Protein AF-A0A8H3R5A9-F1 (afdb_monomer_lite)

Foldseek 3Di:
DDDCPDPVNVLVVVLVVLQVVLVVVLVVCCVVDPVSPPDPVSVCSNPPQSVCCVVVVHPCPPPCVVVVVCCCVQPVFQQLVDLPPPSVVSSVQQNVVFVLDDDWDQDDFKDFPWFDDWDDKDFLVCLVVVLVVLVPDPDRPDPLLSVLSVCVVVQVCSVCVVPDDDDDDWGKMKTWGQWTAIPVRDIAGQDDCDVNDTDWDWWFFHRDDPPPDDRTDTRGWTWTFSTWIWMDGHPPDGTQGKTKTWGWGFDPVDLDDPNDGDIDTDPDIHIDGPSRID

Sequence (278 aa):
MRSPNSPFAIFNYCKDAIIDWCADFKKIFSTLSVTECSFPKLHSWQYHAVTAIRKYEALNSLSTETYETLHKYHVKNPYRSSNRKEVMKQIVNAVKRKELTPSDRKLVYCKTTGFGKFLWELSLNAIDTKIKSLKKSNNPPHENIIEGLSQVILTLDTFLDTSSQESENDKFCIKVYESVHLENSQILRTSKEFQGKEWFSDVVVTPAEDQEQYSLAEGSWYRKVLLIFKFFRDSSKEPYELALVRWYDIFPEQPELYECSQLHYTKEYNAIPIGSIY

pLDDT: mean 71.52, std 15.29, range [33.28, 94.19]

Secondary structure (DSSP, 8-state):
---TT-HHHHHHHHHHHHHHHHHHHHHHHGGG-TTTT--HHHHHHHHHHHHHHHHHS-SGGG-SHHHHHHHIIIIIHHHHHS-SSSHHHHHHHHHHHHHT-----------EEEE--EEEEEEGGGHHHHHHHHHTSSSPPPHHHHHHHHHHHHHHHHHHHTTPPP-TT--EEEEEESEEEETTS-EEESS-EETTEE---EEEEPPPS--SS-------EEEEEEEEEEEEESTTSPPEEEEEEEEEEE-SS--EETTEE-EEEEEEEEEEEGGGB-

Organism: NCBI:txid94130

Radius of gyration: 28.86 Å; chains: 1; bounding box: 65×53×86 Å

Structure (mmCIF, N/CA/C/O backbone):
data_AF-A0A8H3R5A9-F1
#
_entry.id   AF-A0A8H3R5A9-F1
#
loop_
_atom_site.group_PDB
_atom_site.id
_atom_site.type_symbol
_atom_site.label_atom_id
_atom_site.label_alt_id
_atom_site.label_comp_id
_atom_site.label_asym_id
_atom_site.label_entity_id
_atom_site.label_seq_id
_atom_site.pdbx_PDB_ins_code
_atom_site.Cartn_x
_atom_site.Cartn_y
_atom_site.Cartn_z
_atom_site.occupancy
_atom_site.B_iso_or_equiv
_atom_site.auth_seq_id
_atom_site.auth_comp_id
_atom_site.auth_asym_id
_atom_site.auth_atom_id
_atom_site.pdbx_PDB_model_num
ATOM 1 N N . MET A 1 1 ? 39.409 -13.024 -52.625 1.00 36.78 1 MET A N 1
ATOM 2 C CA . MET A 1 1 ? 37.964 -12.733 -52.491 1.00 36.78 1 MET A CA 1
ATOM 3 C C . MET A 1 1 ? 37.566 -12.966 -51.040 1.00 36.78 1 MET A C 1
ATOM 5 O O . MET A 1 1 ? 37.651 -14.097 -50.585 1.00 36.78 1 MET A O 1
ATOM 9 N N . ARG A 1 2 ? 37.255 -11.910 -50.273 1.00 41.34 2 ARG A N 1
ATOM 10 C CA . ARG A 1 2 ? 36.748 -12.063 -48.896 1.00 41.34 2 ARG A CA 1
ATOM 11 C C . ARG A 1 2 ? 35.275 -12.462 -48.976 1.00 41.34 2 ARG A C 1
ATOM 13 O O . ARG A 1 2 ? 34.522 -11.821 -49.700 1.00 41.34 2 ARG A O 1
ATOM 20 N N . SER A 1 3 ? 34.904 -13.529 -48.272 1.00 37.44 3 SER A N 1
ATOM 21 C CA . SER A 1 3 ? 33.523 -14.009 -48.179 1.00 37.44 3 SER A CA 1
ATOM 22 C C . SER A 1 3 ? 32.581 -12.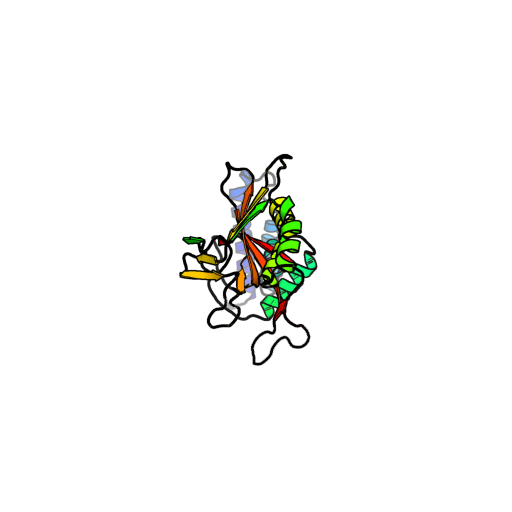876 -47.731 1.00 37.44 3 SER A C 1
ATOM 24 O O . SER A 1 3 ? 32.931 -12.159 -46.786 1.00 37.44 3 SER A O 1
ATOM 26 N N . PRO A 1 4 ? 31.399 -12.717 -48.357 1.00 51.06 4 PRO A N 1
ATOM 27 C CA . PRO A 1 4 ? 30.407 -11.701 -47.986 1.00 51.06 4 PRO A CA 1
ATOM 28 C C . PRO A 1 4 ? 29.845 -11.877 -46.563 1.00 51.06 4 PRO A C 1
ATOM 30 O O . PRO A 1 4 ? 29.215 -10.965 -46.043 1.00 51.06 4 PRO A O 1
ATOM 33 N N . ASN A 1 5 ? 30.148 -12.994 -45.891 1.00 52.28 5 ASN A N 1
ATOM 34 C CA . ASN A 1 5 ? 29.655 -13.326 -44.552 1.00 52.28 5 ASN A CA 1
ATOM 35 C C . ASN A 1 5 ? 30.713 -13.155 -43.445 1.00 52.28 5 ASN A C 1
ATOM 37 O O . ASN A 1 5 ? 30.680 -13.867 -42.443 1.00 52.28 5 ASN A O 1
ATOM 41 N N . SER A 1 6 ? 31.694 -12.257 -43.606 1.00 60.75 6 SER A N 1
ATOM 42 C CA . SER A 1 6 ? 32.621 -11.961 -42.501 1.00 60.75 6 SER A CA 1
ATOM 43 C C . SER A 1 6 ? 31.971 -10.990 -41.496 1.00 60.75 6 SER A C 1
ATOM 45 O O . SER A 1 6 ? 31.413 -9.979 -41.932 1.00 60.75 6 SER A O 1
ATOM 47 N N . PRO A 1 7 ? 32.091 -11.208 -40.170 1.00 61.62 7 PRO A N 1
ATOM 48 C CA . PRO A 1 7 ? 31.560 -10.294 -39.147 1.00 61.62 7 PRO A CA 1
ATOM 49 C C . PRO A 1 7 ? 32.006 -8.837 -39.350 1.00 61.62 7 PRO A C 1
ATOM 51 O O . PRO A 1 7 ? 31.255 -7.896 -39.109 1.00 61.62 7 PRO A O 1
ATOM 54 N N . PHE A 1 8 ? 33.214 -8.642 -39.884 1.00 62.12 8 PHE A N 1
ATOM 55 C CA . PHE A 1 8 ? 33.767 -7.331 -40.219 1.00 62.12 8 PHE A CA 1
ATOM 56 C C . PHE A 1 8 ? 32.982 -6.579 -41.306 1.00 62.12 8 PHE A C 1
ATOM 58 O O . PHE A 1 8 ? 32.895 -5.356 -41.238 1.00 62.12 8 PHE A O 1
ATOM 65 N N . ALA A 1 9 ? 32.402 -7.279 -42.285 1.00 69.12 9 ALA A N 1
ATOM 66 C CA . ALA A 1 9 ? 31.606 -6.654 -43.344 1.00 69.12 9 ALA A CA 1
ATOM 67 C C . ALA A 1 9 ? 30.267 -6.124 -42.803 1.00 69.12 9 ALA A C 1
ATOM 69 O O . ALA A 1 9 ? 29.861 -5.016 -43.143 1.00 69.12 9 ALA A O 1
ATOM 70 N N . ILE A 1 10 ? 29.641 -6.870 -41.889 1.00 76.12 10 ILE A N 1
ATOM 71 C CA . ILE A 1 10 ? 28.364 -6.509 -41.257 1.00 76.12 10 ILE A CA 1
ATOM 72 C C . ILE A 1 10 ? 28.520 -5.259 -40.381 1.00 76.12 10 ILE A C 1
ATOM 74 O O . ILE A 1 10 ? 27.697 -4.348 -40.443 1.00 76.12 10 ILE A O 1
ATOM 78 N N . PHE A 1 11 ? 29.600 -5.167 -39.597 1.00 79.31 11 PHE A N 1
ATOM 79 C CA . PHE A 1 11 ? 29.835 -3.996 -38.745 1.00 79.31 11 PHE A CA 1
ATOM 80 C C . PHE A 1 11 ? 30.149 -2.722 -39.531 1.00 79.31 11 PHE A C 1
ATOM 82 O O . PHE A 1 11 ? 29.754 -1.641 -39.098 1.00 79.31 11 PHE A O 1
ATOM 89 N N . ASN A 1 12 ? 30.846 -2.833 -40.664 1.00 80.44 12 ASN A N 1
ATOM 90 C CA . ASN A 1 12 ? 31.109 -1.679 -41.523 1.00 80.44 12 ASN A CA 1
ATOM 91 C C . ASN A 1 12 ? 29.819 -1.195 -42.193 1.00 80.44 12 ASN A C 1
ATOM 93 O O . ASN A 1 12 ? 29.507 -0.016 -42.098 1.00 80.44 12 ASN A O 1
ATOM 97 N N . TYR A 1 13 ? 29.015 -2.114 -42.733 1.00 87.62 13 TYR A N 1
ATOM 98 C CA . TYR A 1 13 ? 27.700 -1.783 -43.282 1.00 87.62 13 TYR A CA 1
ATOM 99 C C . TYR A 1 13 ? 26.784 -1.107 -42.248 1.00 87.62 13 TYR A C 1
ATOM 101 O O . TYR A 1 13 ? 26.160 -0.090 -42.530 1.00 87.62 13 TYR A O 1
ATOM 109 N N . CYS A 1 14 ? 26.741 -1.633 -41.019 1.00 85.25 14 CYS A N 1
ATOM 110 C CA . CYS A 1 14 ? 25.956 -1.050 -39.930 1.00 85.25 14 CYS A CA 1
ATOM 111 C C . CYS A 1 14 ? 26.427 0.371 -39.574 1.00 85.25 14 CYS A C 1
ATOM 113 O O . CYS A 1 14 ? 25.609 1.258 -39.342 1.00 85.25 14 CYS A O 1
ATOM 115 N N . LYS A 1 15 ? 27.744 0.608 -39.571 1.00 88.12 15 LYS A N 1
ATOM 116 C CA . LYS A 1 15 ? 28.313 1.937 -39.327 1.00 88.12 15 LYS A CA 1
ATOM 117 C C . LYS A 1 15 ? 27.890 2.936 -40.404 1.00 88.12 15 LYS A C 1
ATOM 119 O O . LYS A 1 15 ? 27.476 4.037 -40.055 1.00 88.12 15 LYS A O 1
ATOM 124 N N . ASP A 1 16 ? 27.975 2.544 -41.669 1.00 89.38 16 ASP A N 1
ATOM 125 C CA . ASP A 1 16 ? 27.619 3.411 -42.793 1.00 89.38 16 ASP A CA 1
ATOM 126 C C . ASP A 1 16 ? 26.114 3.727 -42.770 1.00 89.38 16 ASP A C 1
ATOM 128 O O . ASP A 1 16 ? 25.733 4.894 -42.799 1.00 89.38 16 ASP A O 1
ATOM 132 N N . ALA A 1 17 ? 25.263 2.725 -42.521 1.00 91.75 17 ALA A N 1
ATOM 133 C CA . ALA A 1 17 ? 23.820 2.917 -42.364 1.00 91.75 17 ALA A CA 1
ATOM 134 C C . ALA A 1 17 ? 23.449 3.855 -41.195 1.00 91.75 17 ALA A C 1
ATOM 136 O O . ALA A 1 17 ? 22.520 4.654 -41.310 1.00 91.75 17 ALA A O 1
ATOM 137 N N . ILE A 1 18 ? 24.169 3.790 -40.066 1.00 90.56 18 ILE A N 1
ATOM 138 C CA . ILE A 1 18 ? 23.967 4.709 -38.932 1.00 90.56 18 ILE A CA 1
ATOM 139 C C . ILE A 1 18 ? 24.374 6.139 -39.307 1.00 90.56 18 ILE A C 1
ATOM 141 O O . ILE A 1 18 ? 23.702 7.087 -38.897 1.00 90.56 18 ILE A O 1
ATOM 145 N N . ILE A 1 19 ? 25.463 6.310 -40.062 1.00 90.94 19 ILE A N 1
ATOM 146 C CA . ILE A 1 19 ? 25.933 7.626 -40.511 1.00 90.94 19 ILE A CA 1
ATOM 147 C C . ILE A 1 19 ? 24.923 8.244 -41.478 1.00 90.94 19 ILE A C 1
ATOM 149 O O . ILE A 1 19 ? 24.536 9.396 -41.268 1.00 90.94 19 ILE A O 1
ATOM 153 N N . ASP A 1 20 ? 24.455 7.474 -42.460 1.00 92.94 20 ASP A N 1
ATOM 154 C CA . ASP A 1 20 ? 23.453 7.912 -43.433 1.00 92.94 20 ASP A CA 1
ATOM 155 C C . ASP A 1 20 ? 22.144 8.292 -42.731 1.00 92.94 20 ASP A C 1
ATOM 157 O O . ASP A 1 20 ? 21.633 9.398 -42.910 1.00 92.94 20 ASP A O 1
ATOM 161 N N . TRP A 1 21 ? 21.667 7.446 -41.810 1.00 94.19 21 TRP A N 1
ATOM 162 C CA . TRP A 1 21 ? 20.485 7.750 -41.001 1.00 94.19 21 TRP A CA 1
ATOM 163 C C . TRP A 1 21 ? 20.657 9.027 -40.164 1.00 94.19 21 TRP A C 1
ATOM 165 O O . TRP A 1 21 ? 19.747 9.852 -40.094 1.00 94.19 21 TRP A O 1
ATOM 175 N N . CYS A 1 22 ? 21.824 9.232 -39.540 1.00 90.31 22 CYS A N 1
ATOM 176 C CA . CYS A 1 22 ? 22.103 10.453 -38.778 1.00 90.31 22 CYS A CA 1
ATOM 177 C C . CYS A 1 22 ? 22.115 11.701 -39.674 1.00 90.31 22 CYS A C 1
ATOM 179 O O . CYS A 1 22 ? 21.690 12.772 -39.231 1.00 90.31 22 CYS A O 1
ATOM 181 N N . ALA A 1 23 ? 22.613 11.583 -40.907 1.00 90.06 23 ALA A N 1
ATOM 182 C CA . ALA A 1 23 ? 22.633 12.674 -41.874 1.00 90.06 23 ALA A CA 1
ATOM 183 C C . ALA A 1 23 ? 21.211 13.043 -42.323 1.00 90.06 23 ALA A C 1
ATOM 185 O O . ALA A 1 23 ? 20.853 14.223 -42.298 1.00 90.06 23 ALA A O 1
ATOM 186 N N . ASP A 1 24 ? 20.380 12.047 -42.628 1.00 91.88 24 ASP A N 1
ATOM 187 C CA . ASP A 1 24 ? 18.974 12.247 -42.987 1.00 91.88 24 ASP A CA 1
ATOM 188 C C . ASP A 1 24 ? 18.160 12.820 -41.822 1.00 91.88 24 ASP A C 1
ATOM 190 O O . ASP A 1 24 ? 17.408 13.781 -42.000 1.00 91.88 24 ASP A O 1
ATOM 194 N N . PHE A 1 25 ? 18.367 12.309 -40.603 1.00 90.69 25 PHE A N 1
ATOM 195 C CA . PHE A 1 25 ? 17.741 12.842 -39.393 1.00 90.69 25 PHE A CA 1
ATOM 196 C C . PHE A 1 25 ? 18.072 14.329 -39.210 1.00 90.69 25 PHE A C 1
ATOM 198 O O . PHE A 1 25 ? 17.176 15.153 -39.027 1.00 90.69 25 PHE A O 1
ATOM 205 N N . LYS A 1 26 ? 19.352 14.706 -39.322 1.00 89.19 26 LYS A N 1
ATOM 206 C CA . LYS A 1 26 ? 19.762 16.115 -39.239 1.00 89.19 26 LYS A CA 1
ATOM 207 C C . LYS A 1 26 ? 19.148 16.946 -40.356 1.00 89.19 26 LYS A C 1
ATOM 209 O O . LYS A 1 26 ? 18.652 18.034 -40.089 1.00 89.19 26 LYS A O 1
ATOM 214 N N . LYS A 1 27 ? 19.125 16.447 -41.591 1.00 89.31 27 LYS A N 1
ATOM 215 C CA . LYS A 1 27 ? 18.531 17.157 -42.729 1.00 89.31 27 LYS A CA 1
ATOM 216 C C . LYS A 1 27 ? 17.051 17.475 -42.496 1.00 89.31 27 LYS A C 1
ATOM 218 O O . LYS A 1 27 ? 16.644 18.604 -42.743 1.00 89.31 27 LYS A O 1
ATOM 223 N N . ILE A 1 28 ? 16.277 16.518 -41.980 1.00 90.25 28 ILE A N 1
ATOM 224 C CA . ILE A 1 28 ? 14.834 16.672 -41.733 1.00 90.25 28 ILE A CA 1
ATOM 225 C C . ILE A 1 28 ? 14.557 17.597 -40.540 1.00 90.25 28 ILE A C 1
ATOM 227 O O . ILE A 1 28 ? 13.672 18.444 -40.613 1.00 90.25 28 ILE A O 1
ATOM 231 N N . PHE A 1 29 ? 15.302 17.444 -39.442 1.00 86.81 29 PHE A N 1
ATOM 232 C CA . PHE A 1 29 ? 14.998 18.119 -38.175 1.00 86.81 29 PHE A CA 1
ATOM 233 C C . PHE A 1 29 ? 15.843 19.374 -37.905 1.00 86.81 29 PHE A C 1
ATOM 235 O O . PHE A 1 29 ? 15.581 20.077 -36.928 1.00 86.81 29 PHE A O 1
ATOM 242 N N . SER A 1 30 ? 16.813 19.703 -38.766 1.00 82.94 30 SER A N 1
ATOM 243 C CA . SER A 1 30 ? 17.660 20.904 -38.643 1.00 82.94 30 SER A CA 1
ATOM 244 C C . SER A 1 30 ? 16.851 22.196 -38.526 1.00 82.94 30 SER A C 1
ATOM 246 O O . SER A 1 30 ? 17.189 23.049 -37.714 1.00 82.94 30 SER A O 1
ATOM 248 N N . THR A 1 31 ? 15.742 22.318 -39.259 1.00 82.31 31 THR A N 1
ATOM 249 C CA . THR A 1 31 ? 14.872 23.505 -39.227 1.00 82.31 31 THR A CA 1
ATOM 250 C C . THR A 1 31 ? 14.078 23.641 -37.928 1.00 82.31 31 THR A C 1
ATOM 252 O O . THR A 1 31 ? 13.580 24.721 -37.625 1.00 82.31 31 THR A O 1
ATOM 255 N N . LEU A 1 32 ? 13.936 22.552 -37.168 1.00 82.06 32 LEU A N 1
ATOM 256 C CA . LEU A 1 32 ? 13.159 22.485 -35.927 1.00 82.06 32 LEU A CA 1
ATOM 257 C C . LEU A 1 32 ? 14.040 22.570 -34.673 1.00 82.06 32 LEU A C 1
ATOM 259 O O . LEU A 1 32 ? 13.528 22.747 -33.570 1.00 82.06 32 LEU A O 1
ATOM 263 N N . SER A 1 33 ? 15.359 22.431 -34.820 1.00 79.06 33 SER A N 1
ATOM 264 C CA . SER A 1 33 ? 16.296 22.368 -33.704 1.00 79.06 33 SER A CA 1
ATOM 265 C C . SER A 1 33 ? 17.183 23.606 -33.648 1.00 79.06 33 SER A C 1
ATOM 267 O O . SER A 1 33 ? 18.062 23.780 -34.485 1.00 79.06 33 SER A O 1
ATOM 269 N N . VAL A 1 34 ? 17.073 24.379 -32.565 1.00 75.50 34 VAL A N 1
ATOM 270 C CA . VAL A 1 34 ? 17.947 25.538 -32.284 1.00 75.50 34 VAL A CA 1
ATOM 271 C C . VAL A 1 34 ? 19.429 25.139 -32.177 1.00 75.50 34 VAL A C 1
ATOM 273 O O . VAL A 1 34 ? 20.315 25.938 -32.447 1.00 75.50 34 VAL A O 1
ATOM 276 N N . THR A 1 35 ? 19.710 23.887 -31.806 1.00 76.94 35 THR A N 1
ATOM 277 C CA . THR A 1 35 ? 21.066 23.351 -31.599 1.00 76.94 35 THR A CA 1
ATOM 278 C C . THR A 1 35 ? 21.590 22.501 -32.764 1.00 76.94 35 THR A C 1
ATOM 280 O O . THR A 1 35 ? 22.492 21.688 -32.558 1.00 76.94 35 THR A O 1
ATOM 283 N N . GLU A 1 36 ? 21.005 22.602 -33.965 1.00 78.38 36 GLU A N 1
ATOM 284 C CA . GLU A 1 36 ? 21.401 21.801 -35.147 1.00 78.38 36 GLU A CA 1
ATOM 285 C C . GLU A 1 36 ? 21.417 20.275 -34.891 1.00 78.38 36 GLU A C 1
ATOM 287 O O . GLU A 1 36 ? 22.246 19.524 -35.412 1.00 78.38 36 GLU A O 1
ATOM 292 N N . CYS A 1 37 ? 20.506 19.796 -34.039 1.00 80.00 37 CYS A N 1
ATOM 293 C CA . CYS A 1 37 ? 20.402 18.400 -33.617 1.00 80.00 37 CYS A CA 1
ATOM 294 C C . CYS A 1 37 ? 21.678 17.838 -32.953 1.00 80.00 37 CYS A C 1
ATOM 296 O O . CYS A 1 37 ? 21.944 16.637 -33.025 1.00 80.00 37 CYS A O 1
ATOM 298 N N . SER A 1 38 ? 22.470 18.670 -32.269 1.00 81.25 38 SER A N 1
ATOM 299 C CA . SER A 1 38 ? 23.682 18.264 -31.532 1.00 81.25 38 SER A CA 1
ATOM 300 C C . SER A 1 38 ? 23.390 17.582 -30.181 1.00 81.25 38 SER A C 1
ATOM 302 O O . SER A 1 38 ? 23.910 17.947 -29.129 1.00 81.25 38 SER A O 1
ATOM 304 N N . PHE A 1 39 ? 22.548 16.547 -30.179 1.00 86.94 39 PHE A N 1
ATOM 305 C CA . PHE A 1 39 ? 22.200 15.829 -28.952 1.00 86.94 39 PHE A CA 1
ATOM 306 C C . PHE A 1 39 ? 23.307 14.846 -28.537 1.00 86.94 39 PHE A C 1
ATOM 308 O O . PHE A 1 39 ? 23.744 14.048 -29.369 1.00 86.94 39 PHE A O 1
ATOM 315 N N . PRO A 1 40 ? 23.686 14.778 -27.246 1.00 88.00 40 PRO A N 1
ATOM 316 C CA . PRO A 1 40 ? 24.639 13.779 -26.753 1.00 88.00 40 PRO A CA 1
ATOM 317 C C . PRO A 1 40 ? 24.231 12.335 -27.079 1.00 88.00 40 PRO A C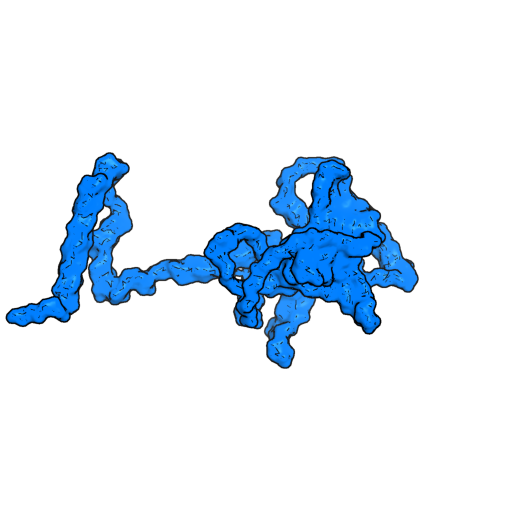 1
ATOM 319 O O . PRO A 1 40 ? 25.078 11.505 -27.399 1.00 88.00 40 PRO A O 1
ATOM 322 N N . LYS A 1 41 ? 22.922 12.040 -27.073 1.00 88.00 41 LYS A N 1
ATOM 323 C CA . LYS A 1 41 ? 22.386 10.730 -27.477 1.00 88.00 41 LYS A CA 1
ATOM 324 C C . LYS A 1 41 ? 22.618 10.440 -28.962 1.00 88.00 41 LYS A C 1
ATOM 326 O O . LYS A 1 41 ? 23.019 9.332 -29.297 1.00 88.00 41 LYS A O 1
ATOM 331 N N . LEU A 1 42 ? 22.420 11.433 -29.833 1.00 89.25 42 LEU A N 1
ATOM 332 C CA . LEU A 1 42 ? 22.667 11.291 -31.271 1.00 89.25 42 LEU A CA 1
ATOM 333 C C . LEU A 1 42 ? 24.166 11.132 -31.557 1.00 89.25 42 LEU A C 1
ATOM 335 O O . LEU A 1 42 ? 24.554 10.291 -32.357 1.00 89.25 42 LEU A O 1
ATOM 339 N N . HIS A 1 43 ? 25.012 11.884 -30.850 1.00 88.56 43 HIS A N 1
ATOM 340 C CA . HIS A 1 43 ? 26.465 11.742 -30.926 1.00 88.56 43 HIS A CA 1
ATOM 341 C C . HIS A 1 43 ? 26.923 10.342 -30.485 1.00 88.56 43 HIS A C 1
ATOM 343 O O . HIS A 1 43 ? 27.686 9.684 -31.189 1.00 88.56 43 HIS A O 1
ATOM 349 N N . SER A 1 44 ? 26.407 9.851 -29.356 1.00 88.94 44 SER A N 1
ATOM 350 C CA . SER A 1 44 ? 26.692 8.499 -28.869 1.00 88.94 44 SER A CA 1
ATOM 351 C C . SER A 1 44 ? 26.238 7.421 -29.858 1.00 88.94 44 SER A C 1
ATOM 353 O O . SER A 1 44 ? 26.997 6.499 -30.153 1.00 88.94 44 SER A O 1
ATOM 355 N N . TRP A 1 45 ? 25.050 7.577 -30.445 1.00 89.56 45 TRP A N 1
ATOM 356 C CA . TRP A 1 45 ? 24.545 6.677 -31.479 1.00 89.56 45 TRP A CA 1
ATOM 357 C C . TRP A 1 45 ? 25.446 6.656 -32.721 1.00 89.56 45 TRP A C 1
ATOM 359 O O . TRP A 1 45 ? 25.866 5.588 -33.159 1.00 89.56 45 TRP A O 1
ATOM 369 N N . GLN A 1 46 ? 25.818 7.830 -33.236 1.00 89.94 46 GLN A N 1
ATOM 370 C CA . GLN A 1 46 ? 26.617 7.962 -34.455 1.00 89.94 46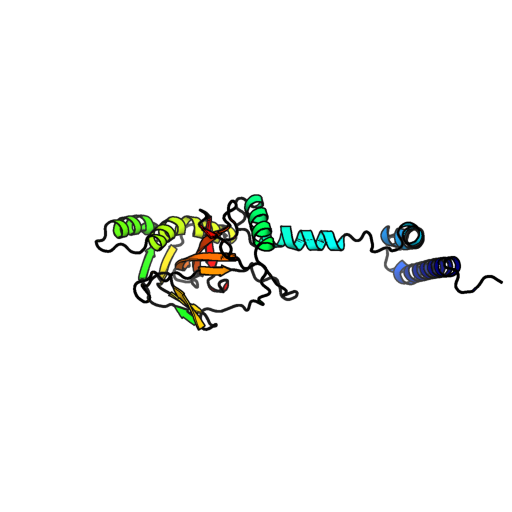 GLN A CA 1
ATOM 371 C C . GLN A 1 46 ? 28.041 7.408 -34.301 1.00 89.94 46 GLN A C 1
ATOM 373 O O . GLN A 1 46 ? 28.531 6.696 -35.177 1.00 89.94 46 GLN A O 1
ATOM 378 N N . TYR A 1 47 ? 28.727 7.752 -33.207 1.00 89.00 47 TYR A N 1
ATOM 379 C CA . TYR A 1 47 ? 30.162 7.482 -33.064 1.00 89.00 47 TYR A CA 1
ATOM 380 C C . TYR A 1 47 ? 30.479 6.267 -32.198 1.00 89.00 47 TYR A C 1
ATOM 382 O O . TYR A 1 47 ? 31.513 5.628 -32.406 1.00 89.00 47 TYR A O 1
ATOM 390 N N . HIS A 1 48 ? 29.614 5.932 -31.238 1.00 89.00 48 HIS A N 1
ATOM 391 C CA . HIS A 1 48 ? 29.932 4.950 -30.206 1.00 89.00 48 HIS A CA 1
ATOM 392 C C . HIS A 1 48 ? 29.105 3.662 -30.273 1.00 89.00 48 HIS A C 1
ATOM 394 O O . HIS A 1 48 ? 29.561 2.653 -29.733 1.00 89.00 48 HIS A O 1
ATOM 400 N N . ALA A 1 49 ? 27.964 3.625 -30.975 1.00 87.94 49 ALA A N 1
ATOM 401 C CA . ALA A 1 49 ? 27.099 2.439 -31.019 1.00 87.94 49 ALA A CA 1
ATOM 402 C C . ALA A 1 49 ? 27.820 1.190 -31.556 1.00 87.94 49 ALA A C 1
ATOM 404 O O . ALA A 1 49 ? 27.881 0.166 -30.878 1.00 87.94 49 ALA A O 1
ATOM 405 N N . VAL A 1 50 ? 28.455 1.277 -32.730 1.00 88.19 50 VAL A N 1
ATOM 406 C CA . VAL A 1 50 ? 29.171 0.134 -33.330 1.00 88.19 50 VAL A CA 1
ATOM 407 C C . VAL A 1 50 ? 30.386 -0.273 -32.494 1.00 88.19 50 VAL A C 1
ATOM 409 O O . VAL A 1 50 ? 30.665 -1.462 -32.343 1.00 88.19 50 VAL A O 1
ATOM 412 N N . THR A 1 51 ? 31.102 0.693 -31.906 1.00 86.94 51 THR A N 1
ATOM 413 C CA . THR A 1 51 ? 32.227 0.386 -31.008 1.00 86.94 51 THR A CA 1
ATOM 414 C C . THR A 1 51 ? 31.767 -0.288 -29.719 1.00 86.94 51 THR A C 1
ATOM 416 O O . THR A 1 51 ? 32.452 -1.184 -29.231 1.00 86.94 51 THR A O 1
ATOM 419 N N . ALA A 1 52 ? 30.599 0.095 -29.197 1.00 85.81 52 ALA A N 1
ATOM 420 C CA . ALA A 1 52 ? 29.999 -0.519 -28.023 1.00 85.81 52 ALA A CA 1
ATOM 421 C C . ALA A 1 52 ? 29.532 -1.946 -28.331 1.00 85.81 52 ALA A C 1
ATOM 423 O O . ALA A 1 52 ? 29.907 -2.852 -27.599 1.00 85.81 52 ALA A O 1
ATOM 424 N N . ILE A 1 53 ? 28.836 -2.182 -29.450 1.00 85.81 53 ILE A N 1
ATOM 425 C CA . ILE A 1 53 ? 28.443 -3.540 -29.876 1.00 85.81 53 ILE A CA 1
ATOM 426 C C . ILE A 1 53 ? 29.676 -4.425 -30.066 1.00 85.81 53 ILE A C 1
ATOM 428 O O . ILE A 1 53 ? 29.691 -5.567 -29.630 1.00 85.81 53 ILE A O 1
ATOM 432 N N . ARG A 1 54 ? 30.750 -3.904 -30.669 1.00 86.06 54 ARG A N 1
ATOM 433 C CA . ARG A 1 54 ? 31.984 -4.681 -30.851 1.00 86.06 54 ARG A CA 1
ATOM 434 C C . ARG A 1 54 ? 32.631 -5.083 -29.522 1.00 86.06 54 ARG A C 1
ATOM 436 O O . ARG A 1 54 ? 33.260 -6.131 -29.456 1.00 86.06 54 ARG A O 1
ATOM 443 N N . LYS A 1 55 ? 32.531 -4.235 -28.497 1.00 86.94 55 LYS A N 1
ATOM 444 C CA . LYS A 1 55 ? 33.164 -4.453 -27.190 1.00 86.94 55 LYS A CA 1
ATOM 445 C C . LYS A 1 55 ? 32.294 -5.268 -26.228 1.00 86.94 55 LYS A C 1
ATOM 447 O O . LYS A 1 55 ? 32.842 -6.009 -25.422 1.00 86.94 55 LYS A O 1
ATOM 452 N N . TYR A 1 56 ? 30.976 -5.096 -26.291 1.00 83.56 56 TYR A N 1
ATOM 453 C CA . TYR A 1 56 ? 30.005 -5.627 -25.326 1.00 83.56 56 TYR A CA 1
ATOM 454 C C . TYR A 1 56 ? 28.991 -6.599 -25.948 1.00 83.56 56 TYR A C 1
ATOM 456 O O . TYR A 1 56 ? 28.046 -6.994 -25.270 1.00 83.56 56 TYR A O 1
ATOM 464 N N . GLU A 1 57 ? 29.163 -6.944 -27.229 1.00 83.06 57 GLU A N 1
ATOM 465 C CA . GLU A 1 57 ? 28.352 -7.859 -28.060 1.00 83.06 57 GLU A CA 1
ATOM 466 C C . GLU A 1 57 ? 26.897 -7.425 -28.309 1.00 83.06 57 GLU A C 1
ATOM 468 O O . GLU A 1 57 ? 26.306 -7.774 -29.329 1.00 83.06 57 GLU A O 1
ATOM 473 N N . ALA A 1 58 ? 26.337 -6.583 -27.442 1.00 79.75 58 ALA A N 1
ATOM 474 C CA . ALA A 1 58 ? 25.018 -5.987 -27.559 1.00 79.75 58 ALA A CA 1
ATOM 475 C C . ALA A 1 58 ? 25.005 -4.581 -26.938 1.00 79.75 58 ALA A C 1
ATOM 477 O O . ALA A 1 58 ? 25.807 -4.262 -26.064 1.00 79.75 58 ALA A O 1
ATOM 478 N N . LEU A 1 59 ? 24.060 -3.738 -27.364 1.00 76.75 59 LEU A N 1
ATOM 479 C CA . LEU A 1 59 ? 23.802 -2.446 -26.709 1.00 76.75 59 LEU A CA 1
ATOM 480 C C . LEU A 1 59 ? 22.942 -2.598 -25.451 1.00 76.75 59 LEU A C 1
ATOM 482 O O . LEU A 1 59 ? 23.085 -1.830 -24.504 1.00 76.75 59 LEU A O 1
ATOM 486 N N . ASN A 1 60 ? 22.066 -3.603 -25.436 1.00 75.75 60 ASN A N 1
ATOM 487 C CA . ASN A 1 60 ? 21.067 -3.780 -24.384 1.00 75.75 60 ASN A CA 1
ATOM 488 C C . ASN A 1 60 ? 21.596 -4.560 -23.172 1.00 75.75 60 ASN A C 1
ATOM 490 O O . ASN A 1 60 ? 20.913 -4.622 -22.155 1.00 75.75 60 ASN A O 1
ATOM 494 N N . SER A 1 61 ? 22.802 -5.133 -23.250 1.00 65.88 61 SER A N 1
ATOM 495 C CA . SER A 1 61 ? 23.403 -5.910 -22.155 1.00 65.88 61 SER A CA 1
ATOM 496 C C . SER A 1 61 ? 23.675 -5.074 -20.896 1.00 65.88 61 SER A C 1
ATOM 498 O O . SER A 1 61 ? 23.817 -5.633 -19.814 1.00 65.88 61 SER A O 1
ATOM 500 N N . LEU A 1 62 ? 23.697 -3.741 -21.021 1.00 67.00 62 LEU A N 1
ATOM 501 C CA . LEU A 1 62 ? 23.884 -2.781 -19.926 1.00 67.00 62 LEU A CA 1
ATOM 502 C C . LEU A 1 62 ? 22.666 -1.858 -19.728 1.00 67.00 62 LEU A C 1
ATOM 504 O O . LEU A 1 62 ? 22.801 -0.758 -19.193 1.00 67.00 62 LEU A O 1
ATOM 508 N N . SER A 1 63 ? 21.480 -2.269 -20.188 1.00 79.50 63 SER A N 1
ATOM 509 C CA . SER A 1 63 ? 20.248 -1.498 -19.986 1.00 79.50 63 SER A CA 1
ATOM 510 C C . SER A 1 63 ? 19.921 -1.348 -18.495 1.00 79.50 63 SER A C 1
ATOM 512 O O . SER A 1 63 ? 20.048 -2.291 -17.714 1.00 79.50 63 SER A O 1
ATOM 514 N N . THR A 1 64 ? 19.431 -0.172 -18.096 1.00 83.19 64 THR A N 1
ATOM 515 C CA . THR A 1 64 ? 18.924 0.075 -16.736 1.00 83.19 64 THR A CA 1
ATOM 516 C C . THR A 1 64 ? 17.484 -0.407 -16.546 1.00 83.19 64 THR A C 1
ATOM 518 O O . THR A 1 64 ? 16.922 -0.237 -15.469 1.00 83.19 64 THR A O 1
ATOM 521 N N . GLU A 1 65 ? 16.872 -1.020 -17.562 1.00 81.75 65 GLU A N 1
ATOM 522 C CA . GLU A 1 65 ? 15.476 -1.471 -17.538 1.00 81.75 65 GLU A CA 1
ATOM 523 C C . GLU A 1 65 ? 15.183 -2.453 -16.396 1.00 81.75 65 GLU A C 1
ATOM 525 O O . GLU A 1 65 ? 14.183 -2.300 -15.690 1.00 81.75 65 GLU A O 1
ATOM 530 N N . THR A 1 66 ? 16.086 -3.404 -16.141 1.00 83.81 66 THR A N 1
ATOM 531 C CA . THR A 1 66 ? 15.959 -4.337 -15.012 1.00 83.81 66 THR A CA 1
ATOM 532 C C . THR A 1 66 ? 15.984 -3.597 -13.677 1.00 83.81 66 THR A C 1
ATOM 534 O O . THR A 1 66 ? 15.148 -3.853 -12.813 1.00 83.81 66 THR A O 1
ATOM 537 N N . TYR A 1 67 ? 16.895 -2.632 -13.515 1.00 84.50 67 TYR A N 1
ATOM 538 C CA . TYR A 1 67 ? 16.980 -1.820 -12.300 1.00 84.50 67 TYR A CA 1
ATOM 539 C C . TYR A 1 67 ? 15.718 -0.975 -12.094 1.00 84.50 67 TYR A C 1
ATOM 541 O O . TYR A 1 67 ? 15.160 -0.957 -11.000 1.00 84.50 67 TYR A O 1
ATOM 549 N N . GLU A 1 68 ? 15.224 -0.322 -13.147 1.00 84.81 68 GLU A N 1
ATOM 550 C CA . GLU A 1 68 ? 13.986 0.460 -13.098 1.00 84.81 68 GLU A CA 1
ATOM 551 C C . GLU A 1 68 ? 12.781 -0.408 -12.730 1.00 84.81 68 GLU A C 1
ATOM 553 O O . GLU A 1 68 ? 11.923 0.008 -11.948 1.00 84.81 68 GLU A O 1
ATOM 558 N N . THR A 1 69 ? 12.725 -1.631 -13.257 1.00 83.94 69 THR A N 1
ATOM 559 C CA . THR A 1 69 ? 11.667 -2.598 -12.950 1.00 83.94 69 THR A CA 1
ATOM 560 C C . THR A 1 69 ? 11.732 -3.036 -11.489 1.00 83.94 69 THR A C 1
ATOM 562 O O . THR A 1 69 ? 10.729 -2.942 -10.780 1.00 83.94 69 THR A O 1
ATOM 565 N N . LEU A 1 70 ? 12.916 -3.408 -10.993 1.00 83.19 70 LEU A N 1
ATOM 566 C CA . LEU A 1 70 ? 13.122 -3.771 -9.588 1.00 83.19 70 LEU A CA 1
ATOM 567 C C . LEU A 1 70 ? 12.804 -2.607 -8.645 1.00 83.19 70 LEU A C 1
ATOM 569 O O . LEU A 1 70 ? 12.115 -2.789 -7.644 1.00 83.19 70 LEU A O 1
ATOM 573 N N . HIS A 1 71 ? 13.242 -1.392 -8.971 1.00 83.69 71 HIS A N 1
ATOM 574 C CA . HIS A 1 71 ? 12.964 -0.208 -8.165 1.00 83.69 71 HIS A CA 1
ATOM 575 C C . HIS A 1 71 ? 11.463 0.109 -8.117 1.00 83.69 71 HIS A C 1
ATOM 577 O O . HIS A 1 71 ? 10.913 0.409 -7.053 1.00 83.69 71 HIS A O 1
ATOM 583 N N . LYS A 1 72 ? 10.758 0.003 -9.250 1.00 80.31 72 LYS A N 1
ATOM 584 C CA . LYS A 1 72 ? 9.295 0.128 -9.272 1.00 80.31 72 LYS A CA 1
ATOM 585 C C . LYS A 1 72 ? 8.646 -0.919 -8.365 1.00 80.31 72 LYS A C 1
ATOM 587 O O . LYS A 1 72 ? 7.812 -0.569 -7.532 1.00 80.31 72 LYS A O 1
ATOM 592 N N . TYR A 1 73 ? 9.068 -2.172 -8.494 1.00 76.81 73 TYR A N 1
ATOM 593 C CA . TYR A 1 73 ? 8.432 -3.298 -7.823 1.00 76.81 73 TYR A CA 1
ATOM 594 C C . TYR A 1 73 ? 8.699 -3.354 -6.313 1.00 76.81 73 TYR A C 1
ATOM 596 O O . TYR A 1 73 ? 7.765 -3.563 -5.540 1.00 76.81 73 TYR A O 1
ATOM 604 N N . HIS A 1 74 ? 9.941 -3.127 -5.883 1.00 80.31 74 HIS A N 1
ATOM 605 C CA . HIS A 1 74 ? 10.366 -3.295 -4.489 1.00 80.31 74 HIS A CA 1
ATOM 606 C C . HIS A 1 74 ? 10.408 -1.995 -3.687 1.00 80.31 74 HIS A C 1
ATOM 608 O O . HIS A 1 74 ? 10.435 -2.042 -2.462 1.00 80.31 74 HIS A O 1
ATOM 614 N N . VAL A 1 75 ? 10.406 -0.833 -4.343 1.00 82.06 75 VAL A N 1
ATOM 615 C CA . VAL A 1 75 ? 10.474 0.460 -3.647 1.00 82.06 75 VAL A CA 1
ATOM 616 C C . VAL A 1 75 ? 9.204 1.260 -3.881 1.00 82.06 75 VAL A C 1
ATOM 618 O O . VAL A 1 75 ? 8.480 1.536 -2.927 1.00 82.06 75 VAL A O 1
ATOM 621 N N . LYS A 1 76 ? 8.882 1.607 -5.135 1.00 79.12 76 LYS A N 1
ATOM 622 C CA . LYS A 1 76 ? 7.743 2.499 -5.420 1.00 79.12 76 LYS A CA 1
ATOM 623 C C . LYS A 1 76 ? 6.404 1.881 -5.026 1.00 79.12 76 LYS A C 1
ATOM 625 O O . LYS A 1 76 ? 5.594 2.569 -4.407 1.00 79.12 76 LYS A O 1
ATOM 630 N N . ASN A 1 77 ? 6.178 0.610 -5.351 1.00 75.56 77 ASN A N 1
ATOM 631 C CA . ASN A 1 77 ? 4.921 -0.066 -5.033 1.00 75.56 77 ASN A CA 1
ATOM 632 C C . ASN A 1 77 ? 4.714 -0.190 -3.506 1.00 75.56 77 ASN A C 1
ATOM 634 O O . ASN A 1 77 ? 3.722 0.356 -3.021 1.00 75.56 77 ASN A O 1
ATOM 638 N N . PRO A 1 78 ? 5.654 -0.768 -2.723 1.00 70.75 78 PRO A N 1
ATOM 639 C CA . PRO A 1 78 ? 5.567 -0.799 -1.261 1.00 70.75 78 PRO A CA 1
ATOM 640 C C . PRO A 1 78 ? 5.430 0.578 -0.608 1.00 70.75 78 PRO A C 1
ATOM 642 O O . PRO A 1 78 ? 4.633 0.747 0.314 1.00 70.75 78 PRO A O 1
ATOM 645 N N . TYR A 1 79 ? 6.162 1.579 -1.107 1.00 70.94 79 TYR A N 1
ATOM 646 C CA . TYR A 1 79 ? 6.081 2.952 -0.612 1.00 70.94 79 TYR A CA 1
ATOM 647 C C . TYR A 1 79 ? 4.674 3.535 -0.774 1.00 70.94 79 TYR A C 1
ATOM 649 O O . TYR A 1 79 ? 4.131 4.110 0.168 1.00 70.94 79 TYR A O 1
ATOM 657 N N . ARG A 1 80 ? 4.054 3.357 -1.947 1.00 63.81 80 ARG A N 1
ATOM 658 C CA . ARG A 1 80 ? 2.692 3.845 -2.220 1.00 63.81 80 ARG A CA 1
ATOM 659 C C . ARG A 1 80 ? 1.639 3.155 -1.359 1.00 63.81 80 ARG A C 1
ATOM 661 O O . ARG A 1 80 ? 0.668 3.791 -0.975 1.00 63.81 80 ARG A O 1
ATOM 668 N N . SER A 1 81 ? 1.844 1.881 -1.039 1.00 60.94 81 SER A N 1
ATOM 669 C CA . SER A 1 81 ? 0.978 1.118 -0.134 1.00 60.94 81 SER A CA 1
ATOM 670 C C . SER A 1 81 ? 1.237 1.367 1.359 1.00 60.94 81 SER A C 1
ATOM 672 O O . SER A 1 81 ? 0.491 0.861 2.198 1.00 60.94 81 SER A O 1
ATOM 674 N N . SER A 1 82 ? 2.296 2.105 1.706 1.00 66.25 82 SER A N 1
ATOM 675 C CA . SER A 1 82 ? 2.634 2.438 3.092 1.00 66.25 82 SER A CA 1
ATOM 676 C C . SER A 1 82 ? 1.723 3.545 3.628 1.00 66.25 82 SER A C 1
ATOM 678 O O . SER A 1 82 ? 1.280 4.418 2.883 1.00 66.25 82 SER A O 1
ATOM 680 N N . ASN A 1 83 ? 1.505 3.577 4.943 1.00 68.62 83 ASN A N 1
ATOM 681 C CA . ASN A 1 83 ? 0.805 4.693 5.598 1.00 68.62 83 ASN A CA 1
ATOM 682 C C . ASN A 1 83 ? 1.739 5.894 5.877 1.00 68.62 83 ASN A C 1
ATOM 684 O O . ASN A 1 83 ? 1.423 6.754 6.695 1.00 68.62 83 ASN A O 1
ATOM 688 N N . ARG A 1 84 ? 2.914 5.930 5.228 1.00 68.00 84 ARG A N 1
ATOM 689 C CA . ARG A 1 84 ? 3.975 6.943 5.362 1.00 68.00 84 ARG A CA 1
ATOM 690 C C . ARG A 1 84 ? 4.594 7.099 6.763 1.00 68.00 84 ARG A C 1
ATOM 692 O O . ARG A 1 84 ? 5.488 7.927 6.928 1.00 68.00 84 ARG A O 1
ATOM 699 N N . LYS A 1 85 ? 4.217 6.276 7.747 1.00 65.94 85 LYS A N 1
ATOM 700 C CA . LYS A 1 85 ? 4.906 6.153 9.046 1.00 65.94 85 LYS A CA 1
ATOM 701 C C . LYS A 1 85 ? 5.935 5.024 8.973 1.00 65.94 85 LYS A C 1
ATOM 703 O O . LYS A 1 85 ? 5.682 4.010 8.338 1.00 65.94 85 LYS A O 1
ATOM 708 N N . GLU A 1 86 ? 7.109 5.201 9.586 1.00 73.50 86 GLU A N 1
ATOM 709 C CA . GLU A 1 86 ? 8.206 4.206 9.572 1.00 73.50 86 GLU A CA 1
ATOM 710 C C . GLU A 1 86 ? 8.460 3.574 8.180 1.00 73.50 86 GLU A C 1
ATOM 712 O O . GLU A 1 86 ? 8.648 2.365 8.044 1.00 73.50 86 GLU A O 1
ATOM 717 N N . VAL A 1 87 ? 8.454 4.404 7.129 1.00 72.94 87 VAL A N 1
ATOM 718 C CA . VAL A 1 87 ? 8.401 3.987 5.713 1.00 72.94 87 VAL A CA 1
ATOM 719 C C . VAL A 1 87 ? 9.377 2.865 5.368 1.00 72.94 87 VAL A C 1
ATOM 721 O O . VAL A 1 87 ? 8.995 1.883 4.739 1.00 72.94 87 VAL A O 1
ATOM 724 N N . MET A 1 88 ? 10.636 2.984 5.790 1.00 78.44 88 MET A N 1
ATOM 725 C CA . MET A 1 88 ? 11.672 2.005 5.450 1.00 78.44 88 MET A CA 1
ATOM 726 C C . MET A 1 88 ? 11.359 0.616 6.005 1.00 78.44 88 MET A C 1
ATOM 728 O O . MET A 1 88 ? 11.523 -0.378 5.303 1.00 78.44 88 MET A O 1
ATOM 732 N N . LYS A 1 89 ? 10.861 0.543 7.241 1.00 77.94 89 LYS A N 1
ATOM 733 C CA . LYS A 1 89 ? 10.479 -0.717 7.881 1.00 77.94 89 LYS A CA 1
ATOM 734 C C . LYS A 1 89 ? 9.286 -1.347 7.168 1.00 77.94 89 LYS A C 1
ATOM 736 O O . LYS A 1 89 ? 9.302 -2.545 6.904 1.00 77.94 89 LYS A O 1
ATOM 741 N N . GLN A 1 90 ? 8.304 -0.536 6.771 1.00 67.31 90 GLN A N 1
ATOM 742 C CA . GLN A 1 90 ? 7.149 -1.012 6.006 1.00 67.31 90 GLN A CA 1
ATOM 743 C C . GLN A 1 90 ? 7.537 -1.513 4.612 1.00 67.31 90 GLN A C 1
ATOM 745 O O . GLN A 1 90 ? 7.061 -2.568 4.202 1.00 67.31 90 GLN A O 1
ATOM 750 N N . ILE A 1 91 ? 8.437 -0.818 3.907 1.00 79.50 91 ILE A N 1
ATOM 751 C CA . ILE A 1 91 ? 8.955 -1.268 2.606 1.00 79.50 91 ILE A CA 1
ATOM 752 C C . ILE A 1 91 ? 9.688 -2.603 2.759 1.00 79.50 91 ILE A C 1
ATOM 754 O O . ILE A 1 91 ? 9.398 -3.545 2.024 1.00 79.50 91 ILE A O 1
ATOM 758 N N . VAL A 1 92 ? 10.600 -2.711 3.730 1.00 80.75 92 VAL A N 1
ATOM 759 C CA . VAL A 1 92 ? 11.365 -3.944 3.975 1.00 80.75 92 VAL A CA 1
ATOM 760 C C . VAL A 1 92 ? 10.435 -5.108 4.313 1.00 80.75 92 VAL A C 1
ATOM 762 O O . VAL A 1 92 ? 10.573 -6.186 3.738 1.00 80.75 92 VAL A O 1
ATOM 765 N N . ASN A 1 93 ? 9.457 -4.896 5.193 1.00 73.06 93 ASN A N 1
ATOM 766 C CA . ASN A 1 93 ? 8.499 -5.934 5.565 1.00 73.06 93 ASN A CA 1
ATOM 767 C C . ASN A 1 93 ? 7.605 -6.333 4.383 1.00 73.06 93 ASN A C 1
ATOM 769 O O . ASN A 1 93 ? 7.357 -7.517 4.173 1.00 73.06 93 ASN A O 1
ATOM 773 N N . ALA A 1 94 ? 7.171 -5.375 3.561 1.00 71.19 94 ALA A N 1
ATOM 774 C CA . ALA A 1 94 ? 6.395 -5.649 2.356 1.00 71.19 94 ALA A CA 1
ATOM 775 C C . ALA A 1 94 ? 7.173 -6.485 1.327 1.00 71.19 94 ALA A C 1
ATOM 777 O O . ALA A 1 94 ? 6.604 -7.404 0.741 1.00 71.19 94 ALA A O 1
ATOM 778 N N . VAL A 1 95 ? 8.463 -6.196 1.120 1.00 74.56 95 VAL A N 1
ATOM 779 C CA . VAL A 1 95 ? 9.322 -6.974 0.213 1.00 74.56 95 VAL A CA 1
ATOM 780 C C . VAL A 1 95 ? 9.540 -8.390 0.749 1.00 74.56 95 VAL A C 1
ATOM 782 O O . VAL A 1 95 ? 9.329 -9.343 0.005 1.00 74.56 95 VAL A O 1
ATOM 785 N N . LYS A 1 96 ? 9.847 -8.543 2.045 1.00 72.19 96 LYS A N 1
ATOM 786 C CA . LYS A 1 96 ? 9.995 -9.862 2.689 1.00 72.19 96 LYS A CA 1
ATOM 787 C C . LYS A 1 96 ? 8.743 -10.729 2.545 1.00 72.19 96 LYS A C 1
ATOM 789 O O . LYS A 1 96 ? 8.839 -11.906 2.231 1.00 72.19 96 LYS A O 1
ATOM 794 N N . ARG A 1 97 ? 7.554 -10.149 2.738 1.00 64.12 97 ARG A N 1
ATOM 795 C CA . ARG A 1 97 ? 6.278 -10.875 2.607 1.00 64.12 97 ARG A CA 1
ATOM 796 C C . ARG A 1 97 ? 6.010 -11.351 1.175 1.00 64.12 97 ARG A C 1
ATOM 798 O O . ARG A 1 97 ? 5.400 -12.400 0.998 1.00 64.12 97 ARG A O 1
ATOM 805 N N . LYS A 1 98 ? 6.470 -10.604 0.163 1.00 65.44 98 LYS A N 1
ATOM 806 C CA . LYS A 1 98 ? 6.326 -10.982 -1.252 1.00 65.44 98 LYS A CA 1
ATOM 807 C C . LYS A 1 98 ? 7.173 -12.192 -1.631 1.00 65.44 98 LYS A C 1
ATOM 809 O O . LYS A 1 98 ? 6.672 -13.058 -2.328 1.00 65.44 98 LYS A O 1
ATOM 814 N N . GLU A 1 99 ? 8.415 -12.270 -1.160 1.00 63.34 99 GLU A N 1
ATOM 815 C CA . GLU A 1 99 ? 9.284 -13.424 -1.447 1.00 63.34 99 GLU A CA 1
ATOM 816 C C . GLU A 1 99 ? 8.756 -14.731 -0.835 1.00 63.34 99 GLU A C 1
ATOM 818 O O . GLU A 1 99 ? 9.064 -15.809 -1.331 1.00 63.34 99 GLU A O 1
ATOM 823 N N . LEU A 1 100 ? 7.939 -14.633 0.217 1.00 57.34 100 LEU A N 1
ATOM 824 C CA . LEU A 1 100 ? 7.429 -15.774 0.978 1.00 57.34 100 LEU A CA 1
ATOM 825 C C . LEU A 1 100 ? 6.041 -16.265 0.531 1.00 57.34 100 LEU A C 1
ATOM 827 O O . LEU A 1 100 ? 5.603 -17.310 0.999 1.00 57.34 100 LEU A O 1
ATOM 831 N N . THR A 1 101 ? 5.330 -15.544 -0.347 1.00 51.28 101 THR A N 1
ATOM 832 C CA . THR A 1 101 ? 3.963 -15.920 -0.762 1.00 51.28 101 THR A CA 1
ATOM 833 C C . THR A 1 101 ? 3.899 -16.135 -2.280 1.00 51.28 101 THR A C 1
ATOM 835 O O . THR A 1 101 ? 3.787 -15.150 -3.007 1.00 51.28 101 THR A O 1
ATOM 838 N N . PRO A 1 102 ? 3.932 -17.383 -2.785 1.00 47.00 102 PRO A N 1
ATOM 839 C CA . PRO A 1 102 ? 3.740 -17.669 -4.203 1.00 47.00 102 PRO A CA 1
ATOM 840 C C . PRO A 1 102 ? 2.235 -17.773 -4.470 1.00 47.00 102 PRO A C 1
ATOM 842 O O . PRO A 1 102 ? 1.595 -18.753 -4.089 1.00 47.00 102 PRO A O 1
ATOM 845 N N . SER A 1 103 ? 1.611 -16.751 -5.052 1.00 46.56 103 SER A N 1
ATOM 846 C CA . SER A 1 103 ? 0.195 -16.847 -5.416 1.00 46.56 103 SER A CA 1
ATOM 847 C C . SER A 1 103 ? -0.186 -15.876 -6.529 1.00 46.56 103 SER A C 1
ATOM 849 O O . SER A 1 103 ? -0.651 -14.756 -6.282 1.00 46.56 103 SER A O 1
ATOM 851 N N . ASP A 1 104 ? -0.189 -16.415 -7.746 1.00 38.72 104 ASP A N 1
ATOM 852 C CA . ASP A 1 104 ? -0.863 -15.911 -8.941 1.00 38.72 104 ASP A CA 1
ATOM 853 C C . ASP A 1 104 ? -2.394 -15.866 -8.769 1.00 38.72 104 ASP A C 1
ATOM 855 O O . ASP A 1 104 ? -3.138 -16.709 -9.277 1.00 38.72 104 ASP A O 1
ATOM 859 N N . ARG A 1 105 ? -2.923 -14.869 -8.056 1.00 43.22 105 ARG A N 1
ATOM 860 C CA . ARG A 1 105 ? -4.362 -14.558 -8.105 1.00 43.22 105 ARG A CA 1
ATOM 861 C C . ARG A 1 105 ? -4.584 -13.183 -8.718 1.00 43.22 105 ARG A C 1
ATOM 863 O O . ARG A 1 105 ? -4.124 -12.172 -8.195 1.00 43.22 105 ARG A O 1
ATOM 870 N N . LYS A 1 106 ? -5.316 -13.154 -9.837 1.00 36.88 106 LYS A N 1
ATOM 871 C CA . LYS A 1 106 ? -5.878 -11.924 -10.413 1.00 36.88 106 LYS A CA 1
ATOM 872 C C . LYS A 1 106 ? -6.984 -11.412 -9.487 1.00 36.88 106 LYS A C 1
ATOM 874 O O . LYS A 1 106 ? -7.920 -12.152 -9.196 1.00 36.88 106 LYS A O 1
ATOM 879 N N . LEU A 1 107 ? -6.858 -10.169 -9.028 1.00 45.53 107 LEU A N 1
ATOM 880 C CA . LEU A 1 107 ? -7.792 -9.516 -8.106 1.00 45.53 107 LEU A CA 1
ATOM 881 C C . LEU A 1 107 ? -8.783 -8.605 -8.848 1.00 45.53 107 LEU A C 1
ATOM 883 O O . LEU A 1 107 ? -8.409 -7.930 -9.804 1.00 45.53 107 LEU A O 1
ATOM 887 N N . VAL A 1 108 ? -10.042 -8.601 -8.392 1.00 43.00 108 VAL A N 1
ATOM 888 C CA . VAL A 1 108 ? -11.183 -7.858 -8.962 1.00 43.00 108 VAL A CA 1
ATOM 889 C C . VAL A 1 108 ? -11.796 -6.977 -7.874 1.00 43.00 108 VAL A C 1
ATOM 891 O O . VAL A 1 108 ? -12.177 -7.496 -6.827 1.00 43.00 108 VAL A O 1
ATOM 894 N N . TYR A 1 109 ? -11.880 -5.662 -8.117 1.00 45.06 109 TYR A N 1
ATOM 895 C CA . TYR A 1 109 ? -12.477 -4.666 -7.209 1.00 45.06 109 TYR A CA 1
ATOM 896 C C . TYR A 1 109 ? -13.924 -5.017 -6.845 1.00 45.06 109 TYR A C 1
ATOM 898 O O . TYR A 1 109 ? -14.707 -5.388 -7.718 1.00 45.06 109 TYR A O 1
ATOM 906 N N . CYS A 1 110 ? -14.282 -4.874 -5.566 1.00 51.31 110 CYS A N 1
ATOM 907 C CA . CYS A 1 110 ? -15.613 -5.208 -5.057 1.00 51.31 110 CYS A CA 1
ATOM 908 C C . CYS A 1 110 ? -16.281 -3.975 -4.446 1.00 51.31 110 CYS A C 1
ATOM 910 O O . CYS A 1 110 ? -15.745 -3.375 -3.515 1.00 51.31 110 CYS A O 1
ATOM 912 N N . LYS A 1 111 ? -17.472 -3.602 -4.931 1.00 60.44 111 LYS A N 1
ATOM 913 C CA . LYS A 1 111 ? -18.277 -2.567 -4.265 1.00 60.44 111 LYS A CA 1
ATOM 914 C C . LYS A 1 111 ? -19.048 -3.174 -3.091 1.00 60.44 111 LYS A C 1
ATOM 916 O O . LYS A 1 111 ? -19.231 -4.392 -3.002 1.00 60.44 111 LYS A O 1
ATOM 921 N N . THR A 1 112 ? -19.493 -2.329 -2.169 1.00 65.69 112 THR A N 1
ATOM 922 C CA . THR A 1 112 ? -20.344 -2.731 -1.045 1.00 65.69 112 THR A CA 1
ATOM 923 C C . THR A 1 112 ? -21.793 -2.883 -1.514 1.00 65.69 112 THR A C 1
ATOM 925 O O . THR A 1 112 ? -22.342 -1.997 -2.162 1.00 65.69 112 THR A O 1
ATOM 928 N N . THR A 1 113 ? -22.437 -4.010 -1.194 1.00 68.00 113 THR A N 1
ATOM 929 C CA . THR A 1 113 ? -23.863 -4.244 -1.504 1.00 68.00 113 THR A CA 1
ATOM 930 C C . THR A 1 113 ? -24.780 -3.828 -0.363 1.00 68.00 113 THR A C 1
ATOM 932 O O . THR A 1 113 ? -25.915 -3.419 -0.600 1.00 68.00 113 THR A O 1
ATOM 935 N N . GLY A 1 114 ? -24.309 -3.908 0.885 1.00 78.00 114 GLY A N 1
ATOM 936 C CA . GLY A 1 114 ? -25.094 -3.487 2.042 1.00 78.00 114 GLY A CA 1
ATOM 937 C C . GLY A 1 114 ? -24.415 -3.741 3.383 1.00 78.00 114 GLY A C 1
ATOM 938 O O . GLY A 1 114 ? -23.544 -4.598 3.515 1.00 78.00 114 GLY A O 1
ATOM 939 N N . PHE A 1 115 ? -24.833 -2.999 4.407 1.00 80.38 115 PHE A N 1
ATOM 940 C CA . PHE A 1 115 ? -24.369 -3.193 5.781 1.00 80.38 115 PHE A CA 1
ATOM 941 C C . PHE A 1 115 ? -25.307 -4.136 6.523 1.00 80.38 115 PHE A C 1
ATOM 943 O O . PHE A 1 115 ? -26.524 -4.081 6.356 1.00 80.38 115 PHE A O 1
ATOM 950 N N . GLY A 1 116 ? -24.724 -4.996 7.353 1.00 79.44 116 GLY A N 1
ATOM 951 C CA . GLY A 1 116 ? -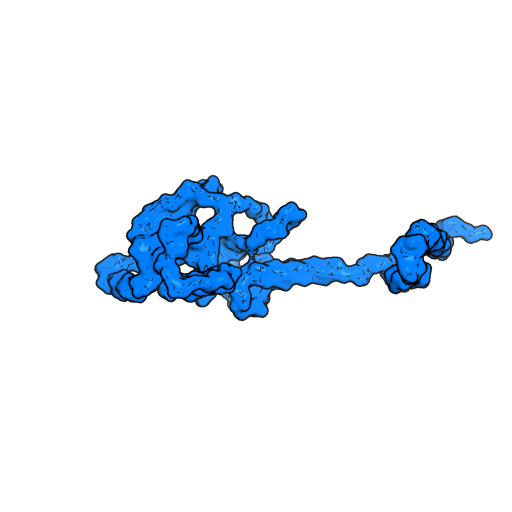25.464 -5.873 8.245 1.00 79.44 116 GLY A CA 1
ATOM 952 C C . GLY A 1 116 ? -25.973 -5.136 9.485 1.00 79.44 116 GLY A C 1
ATOM 953 O O . GLY A 1 116 ? -26.292 -3.947 9.464 1.00 79.44 116 GLY A O 1
ATOM 954 N N . LYS A 1 117 ? -26.049 -5.852 10.610 1.00 82.81 117 LYS A N 1
ATOM 955 C CA . LYS A 1 117 ? -26.628 -5.330 11.854 1.00 82.81 117 LYS A CA 1
ATOM 956 C C . LYS A 1 117 ? -25.873 -4.097 12.369 1.00 82.81 117 LYS A C 1
ATOM 958 O O . LYS A 1 117 ? -24.662 -4.141 12.584 1.00 82.81 117 LYS A O 1
ATOM 963 N N . PHE A 1 118 ? -26.614 -3.023 12.629 1.00 84.38 118 PHE A N 1
ATOM 964 C CA . PHE A 1 118 ? -26.122 -1.833 13.319 1.00 84.38 118 PHE A CA 1
ATOM 965 C C . PHE A 1 118 ? -25.886 -2.131 14.807 1.00 84.38 118 PHE A C 1
ATOM 967 O O . PHE A 1 118 ? -26.745 -2.717 15.470 1.00 84.38 118 PHE A O 1
ATOM 974 N N . LEU A 1 119 ? -24.720 -1.735 15.322 1.00 81.62 119 LEU A N 1
ATOM 975 C CA . LEU A 1 119 ? -24.344 -1.948 16.719 1.00 81.62 119 LEU A CA 1
ATOM 976 C C . LEU A 1 119 ? -24.544 -0.675 17.535 1.00 81.62 119 LEU A C 1
ATOM 978 O O . LEU A 1 119 ? -25.379 -0.651 18.438 1.00 81.62 119 LEU A O 1
ATOM 982 N N . TRP A 1 120 ? -23.785 0.376 17.220 1.00 82.00 120 TRP A N 1
ATOM 983 C CA . TRP A 1 120 ? -23.766 1.612 17.998 1.00 82.00 120 TRP A CA 1
ATOM 984 C C . TRP A 1 120 ? -23.522 2.827 17.110 1.00 82.00 120 TRP A C 1
ATOM 986 O O . TRP A 1 120 ? -22.795 2.754 16.120 1.00 82.00 120 TRP A O 1
ATOM 996 N N . GLU A 1 121 ? -24.067 3.960 17.535 1.00 87.75 121 GLU A N 1
ATOM 997 C CA . GLU A 1 121 ? -23.687 5.288 17.069 1.00 87.75 121 GLU A CA 1
ATOM 998 C C . GLU A 1 121 ? -23.032 6.015 18.235 1.00 87.75 121 GLU A C 1
ATOM 1000 O O . GLU A 1 121 ? -23.548 6.008 19.356 1.00 87.75 121 GLU A O 1
ATOM 1005 N N . LEU A 1 122 ? -21.848 6.564 17.990 1.00 86.31 122 LEU A N 1
ATOM 1006 C CA . LEU A 1 122 ? -21.038 7.193 19.018 1.00 86.31 122 LEU A CA 1
ATOM 1007 C C . LEU A 1 122 ? -20.260 8.378 18.451 1.00 86.31 122 LEU A C 1
ATOM 1009 O O . LEU A 1 122 ? -19.731 8.330 17.342 1.00 86.31 122 LEU A O 1
ATOM 1013 N N . SER A 1 123 ? -20.195 9.446 19.242 1.00 85.12 123 SER A N 1
ATOM 1014 C CA . SER A 1 123 ? -19.284 10.562 18.994 1.00 85.12 123 SER A CA 1
ATOM 1015 C C . SER A 1 123 ? -17.865 10.162 19.400 1.00 85.12 123 SER A C 1
ATOM 1017 O O . SER A 1 123 ? -17.697 9.388 20.347 1.00 85.12 123 SER A O 1
ATOM 1019 N N . LEU A 1 124 ? -16.851 10.719 18.728 1.00 81.19 124 LEU A N 1
ATOM 1020 C CA . LEU A 1 124 ? -15.440 10.465 19.053 1.00 81.19 124 LEU A CA 1
ATOM 1021 C C . LEU A 1 124 ? -15.128 10.720 20.538 1.00 81.19 124 LEU A C 1
ATOM 1023 O O . LEU A 1 124 ? -14.470 9.907 21.181 1.00 81.19 124 LEU A O 1
ATOM 1027 N N . ASN A 1 125 ? -15.712 11.770 21.122 1.00 82.44 125 ASN A N 1
ATOM 1028 C CA . ASN A 1 125 ? -15.504 12.142 22.528 1.00 82.44 125 ASN A CA 1
ATOM 1029 C C . ASN A 1 125 ? -16.079 11.118 23.526 1.00 82.44 125 ASN A C 1
ATOM 1031 O O . ASN A 1 125 ? -15.727 11.119 24.703 1.00 82.44 125 ASN A O 1
ATOM 1035 N N . ALA A 1 126 ? -16.986 10.248 23.075 1.00 84.81 126 ALA A N 1
ATOM 1036 C CA . ALA A 1 126 ? -17.631 9.228 23.896 1.00 84.81 126 ALA A CA 1
ATOM 1037 C C . ALA A 1 126 ? -16.981 7.837 23.758 1.00 84.81 126 ALA A C 1
ATOM 1039 O O . ALA A 1 126 ? -17.457 6.877 24.369 1.00 84.81 126 ALA A O 1
ATOM 1040 N N . ILE A 1 127 ? -15.902 7.693 22.976 1.00 84.50 127 ILE A N 1
ATOM 1041 C CA . ILE A 1 127 ? -15.222 6.402 22.779 1.00 84.50 127 ILE A CA 1
ATOM 1042 C C . ILE A 1 127 ? -14.670 5.871 24.109 1.00 84.50 127 ILE A C 1
ATOM 1044 O O . ILE A 1 127 ? -14.953 4.730 24.477 1.00 84.50 127 ILE A O 1
ATOM 1048 N N . ASP A 1 128 ? -13.964 6.696 24.883 1.00 84.31 128 ASP A N 1
ATOM 1049 C CA . ASP A 1 128 ? -13.345 6.261 26.143 1.00 84.31 128 ASP A CA 1
ATOM 1050 C C . ASP A 1 128 ? -14.370 5.831 27.193 1.00 84.31 128 ASP A C 1
ATOM 1052 O O . ASP A 1 128 ? -14.187 4.839 27.910 1.00 84.31 128 ASP A O 1
ATOM 1056 N N . THR A 1 129 ? -15.477 6.570 27.295 1.00 86.50 129 THR A N 1
ATOM 1057 C CA . THR A 1 129 ? -16.572 6.228 28.209 1.00 86.50 129 THR A CA 1
ATOM 1058 C C . THR A 1 129 ? -17.254 4.936 27.771 1.00 86.50 129 THR A C 1
ATOM 1060 O O . THR A 1 129 ? -17.544 4.084 28.617 1.00 86.50 129 THR A O 1
ATOM 1063 N N . LYS A 1 130 ? -17.421 4.724 26.458 1.00 84.50 130 LYS A N 1
ATOM 1064 C CA . LYS A 1 130 ? -17.947 3.475 25.899 1.00 84.50 130 LYS A CA 1
ATOM 1065 C C . LYS A 1 130 ? -17.018 2.293 26.171 1.00 84.50 130 LYS A C 1
ATOM 1067 O O . LYS A 1 130 ? -17.496 1.271 26.653 1.00 84.50 130 LYS A O 1
ATOM 1072 N N . ILE A 1 131 ? -15.707 2.427 25.962 1.00 84.94 131 ILE A N 1
ATOM 1073 C CA . ILE A 1 131 ? -14.719 1.374 26.262 1.00 84.94 131 ILE A CA 1
ATOM 1074 C C . ILE A 1 131 ? -14.787 0.978 27.743 1.00 84.94 131 ILE A C 1
ATOM 1076 O O . ILE A 1 131 ? -14.843 -0.210 28.069 1.00 84.94 131 ILE A O 1
ATOM 1080 N N . LYS A 1 132 ? -14.841 1.961 28.651 1.00 85.50 132 LYS A N 1
ATOM 1081 C CA . LYS A 1 132 ? -14.983 1.712 30.097 1.00 85.50 132 LYS A CA 1
ATOM 1082 C C . LYS A 1 132 ? -16.290 0.991 30.435 1.00 85.50 132 LYS A C 1
ATOM 1084 O O . LYS A 1 132 ? -16.286 0.115 31.295 1.00 85.50 132 LYS A O 1
ATOM 1089 N N . SER A 1 133 ? -17.392 1.346 29.773 1.00 83.81 133 SER A N 1
ATOM 1090 C CA . SER A 1 133 ? -18.691 0.680 29.929 1.00 83.81 133 SER A CA 1
ATOM 1091 C C . SER A 1 133 ? -18.652 -0.774 29.450 1.00 83.81 133 SER A C 1
ATOM 1093 O O . SER A 1 133 ? -19.119 -1.655 30.167 1.00 83.81 133 SER A O 1
ATOM 1095 N N . LEU A 1 134 ? -18.055 -1.039 28.285 1.00 82.06 134 LEU A N 1
ATOM 1096 C CA . LEU A 1 134 ? -17.975 -2.382 27.706 1.00 82.06 134 LEU A CA 1
ATOM 1097 C C . LEU A 1 134 ? -17.150 -3.330 28.585 1.00 82.06 134 LEU A C 1
ATOM 1099 O O . LEU A 1 134 ? -17.592 -4.445 28.854 1.00 82.06 134 LEU A O 1
ATOM 1103 N N . LYS A 1 135 ? -16.019 -2.853 29.123 1.00 81.56 135 LYS A N 1
ATOM 1104 C CA . LYS A 1 135 ? -15.168 -3.620 30.052 1.00 81.56 135 LYS A CA 1
ATOM 1105 C C . LYS A 1 135 ? -15.852 -3.977 31.378 1.00 81.56 135 LYS A C 1
ATOM 1107 O O . LYS A 1 135 ? -15.423 -4.915 32.035 1.00 81.56 135 LYS A O 1
ATOM 1112 N N . LYS A 1 136 ? -16.876 -3.223 31.791 1.00 79.88 136 LYS A N 1
ATOM 1113 C CA . LYS A 1 136 ? -17.614 -3.427 33.054 1.00 79.88 136 LYS A CA 1
ATOM 1114 C C . LYS A 1 136 ? -18.918 -4.213 32.886 1.00 79.88 136 LYS A C 1
ATOM 1116 O O . LYS A 1 136 ? -19.612 -4.437 33.872 1.00 79.88 136 LYS A O 1
ATOM 1121 N N . SER A 1 137 ? -19.295 -4.560 31.658 1.00 76.31 137 SER A N 1
ATOM 1122 C CA . SER A 1 137 ? -20.553 -5.257 31.389 1.00 76.31 137 SER A CA 1
ATOM 1123 C C . SER A 1 137 ? -20.462 -6.748 31.731 1.00 76.31 137 SER A C 1
ATOM 1125 O O . SER A 1 137 ? -19.389 -7.337 31.646 1.00 76.31 137 SER A O 1
ATOM 1127 N N . ASN A 1 138 ? -21.594 -7.364 32.092 1.00 66.12 138 ASN A N 1
ATOM 1128 C CA . ASN A 1 138 ? -21.650 -8.788 32.458 1.00 66.12 138 ASN A CA 1
ATOM 1129 C C . ASN A 1 138 ? -21.286 -9.724 31.290 1.00 66.12 138 ASN A C 1
ATOM 1131 O O . ASN A 1 138 ? -20.823 -10.829 31.535 1.00 66.12 138 ASN A O 1
ATOM 1135 N N . ASN A 1 139 ? -21.469 -9.262 30.047 1.00 71.38 139 ASN A N 1
ATOM 1136 C CA . ASN A 1 139 ? -21.094 -9.959 28.817 1.00 71.38 139 ASN A CA 1
ATOM 1137 C C . ASN A 1 139 ? -20.300 -8.987 27.926 1.00 71.38 139 ASN A C 1
ATOM 1139 O O . ASN A 1 139 ? -20.897 -8.337 27.058 1.00 71.38 139 ASN A O 1
ATOM 1143 N N . PRO A 1 140 ? -18.988 -8.810 28.169 1.00 68.12 140 PRO A N 1
ATOM 1144 C CA . PRO A 1 140 ? -18.180 -7.901 27.373 1.00 68.12 140 PRO A CA 1
ATOM 1145 C C . PRO A 1 140 ? -18.143 -8.367 25.910 1.00 68.12 140 PRO A C 1
ATOM 1147 O O . PRO A 1 140 ? -18.090 -9.570 25.646 1.00 68.12 140 PRO A O 1
ATOM 1150 N N . PRO A 1 141 ? -18.167 -7.438 24.937 1.00 71.94 141 PRO A N 1
ATOM 1151 C CA . PRO A 1 141 ? -17.897 -7.794 23.554 1.00 71.94 141 PRO A CA 1
ATOM 1152 C C . PRO A 1 141 ? -16.466 -8.321 23.428 1.00 71.94 141 PRO A C 1
ATOM 1154 O O . PRO A 1 141 ? -15.608 -8.041 24.267 1.00 71.94 141 PRO A O 1
ATOM 1157 N N . HIS A 1 142 ? -16.208 -9.039 22.340 1.00 75.56 142 HIS A N 1
ATOM 1158 C CA . HIS A 1 142 ? -14.898 -9.607 22.060 1.00 75.56 142 HIS A CA 1
ATOM 1159 C C . HIS A 1 142 ? -13.770 -8.559 22.146 1.00 75.56 142 HIS A C 1
ATOM 1161 O O . HIS A 1 142 ? -13.926 -7.423 21.688 1.00 75.56 142 HIS A O 1
ATOM 1167 N N . GLU A 1 143 ? -12.605 -8.963 22.661 1.00 79.69 143 GLU A N 1
ATOM 1168 C CA . GLU A 1 143 ? -11.437 -8.102 22.886 1.00 79.69 143 GLU A CA 1
ATOM 1169 C C . GLU A 1 143 ? -11.035 -7.286 21.643 1.00 79.69 143 GLU A C 1
ATOM 1171 O O . GLU A 1 143 ? -10.874 -6.077 21.749 1.00 79.69 143 GLU A O 1
ATOM 1176 N N . ASN A 1 144 ? -11.008 -7.895 20.450 1.00 79.69 144 ASN A N 1
ATOM 1177 C CA . ASN A 1 144 ? -10.807 -7.219 19.152 1.00 79.69 144 ASN A CA 1
ATOM 1178 C C . ASN A 1 144 ? -11.671 -5.959 18.929 1.00 79.69 144 ASN A C 1
ATOM 1180 O O . ASN A 1 144 ? -11.196 -5.002 18.327 1.00 79.69 144 ASN A O 1
ATOM 1184 N N . ILE A 1 145 ? -12.930 -5.936 19.389 1.00 80.25 145 ILE A N 1
ATOM 1185 C CA . ILE A 1 145 ? -13.817 -4.767 19.238 1.00 80.25 145 ILE A CA 1
ATOM 1186 C C . ILE A 1 145 ? -13.362 -3.652 20.182 1.00 80.25 145 ILE A C 1
ATOM 1188 O O . ILE A 1 145 ? -13.350 -2.481 19.807 1.00 80.25 145 ILE A O 1
ATOM 1192 N N . ILE A 1 146 ? -12.963 -4.012 21.404 1.00 83.38 146 ILE A N 1
ATOM 1193 C CA . ILE A 1 146 ? -12.428 -3.078 22.401 1.00 83.38 146 ILE A CA 1
ATOM 1194 C C . ILE A 1 146 ? -11.080 -2.520 21.927 1.00 83.38 146 ILE A C 1
ATOM 1196 O O . ILE A 1 146 ? -10.854 -1.311 21.998 1.00 83.38 146 ILE A O 1
ATOM 1200 N N . GLU A 1 147 ? -10.209 -3.389 21.416 1.00 85.25 147 GLU A N 1
ATOM 1201 C CA . GLU A 1 147 ? -8.926 -3.030 20.816 1.00 85.25 147 GLU A CA 1
ATOM 1202 C C . GLU A 1 147 ? -9.137 -2.104 19.618 1.00 85.25 147 GLU A C 1
ATOM 1204 O O . GLU A 1 147 ? -8.562 -1.018 19.577 1.00 85.25 147 GLU A O 1
ATOM 1209 N N . GLY A 1 148 ? -10.035 -2.468 18.701 1.00 84.44 148 GLY A N 1
ATOM 1210 C CA . GLY A 1 148 ? -10.413 -1.627 17.577 1.00 84.44 148 GLY A CA 1
ATOM 1211 C C . GLY A 1 148 ? -10.856 -0.243 18.039 1.00 84.44 148 GLY A C 1
ATOM 1212 O O . GLY A 1 148 ? -10.283 0.745 17.595 1.00 84.44 148 GLY A O 1
ATOM 1213 N N . LEU A 1 149 ? -11.799 -0.154 18.988 1.00 85.94 149 LEU A N 1
ATOM 1214 C CA . LEU A 1 149 ? -12.311 1.131 19.485 1.00 85.94 149 LEU A CA 1
ATOM 1215 C C . LEU A 1 149 ? -11.197 1.993 20.088 1.00 85.94 149 LEU A C 1
ATOM 1217 O O . LEU A 1 149 ? -11.207 3.205 19.900 1.00 85.94 149 LEU A O 1
ATOM 1221 N N . SER A 1 150 ? -10.221 1.375 20.762 1.00 87.44 150 SER A N 1
ATOM 1222 C CA . SER A 1 150 ? -9.072 2.091 21.330 1.00 87.44 150 SER A CA 1
ATOM 1223 C C . SER A 1 150 ? -8.154 2.711 20.271 1.00 87.44 150 SER A C 1
ATOM 1225 O O . SER A 1 150 ? -7.505 3.715 20.545 1.00 87.44 150 SER A O 1
ATOM 1227 N N . GLN A 1 151 ? -8.113 2.137 19.065 1.00 88.06 151 GLN A N 1
ATOM 1228 C CA . GLN A 1 151 ? -7.257 2.589 17.965 1.00 88.06 151 GLN A CA 1
ATOM 1229 C C . GLN A 1 151 ? -7.995 3.476 16.951 1.00 88.06 151 GLN A C 1
ATOM 1231 O O . GLN A 1 151 ? -7.344 4.119 16.131 1.00 88.06 151 GLN A O 1
ATOM 1236 N N . VAL A 1 152 ? -9.332 3.557 17.010 1.00 86.56 152 VAL A N 1
ATOM 1237 C CA . VAL A 1 152 ? -10.165 4.291 16.038 1.00 86.56 152 VAL A CA 1
ATOM 1238 C C . VAL A 1 152 ? -9.692 5.727 15.831 1.00 86.56 152 VAL A C 1
ATOM 1240 O O . VAL A 1 152 ? -9.493 6.113 14.684 1.00 86.56 152 VAL A O 1
ATOM 1243 N N . ILE A 1 153 ? -9.461 6.489 16.905 1.00 84.81 153 ILE A N 1
ATOM 1244 C CA . ILE A 1 153 ? -9.046 7.900 16.807 1.00 84.81 153 ILE A CA 1
ATOM 1245 C C . ILE A 1 153 ? -7.703 8.006 16.076 1.00 84.81 153 ILE A C 1
ATOM 1247 O O . ILE A 1 153 ? -7.629 8.644 15.035 1.00 84.81 153 ILE A O 1
ATOM 1251 N N . LEU A 1 154 ? -6.683 7.267 16.527 1.00 84.25 154 LEU A N 1
ATOM 1252 C CA . LEU A 1 154 ? -5.348 7.272 15.911 1.00 84.25 154 LEU A CA 1
ATOM 1253 C C . LEU A 1 154 ? -5.369 6.861 14.430 1.00 84.25 154 LEU A C 1
ATOM 1255 O O . LEU A 1 154 ? -4.626 7.404 13.605 1.00 84.25 154 LEU A O 1
ATOM 1259 N N . THR A 1 155 ? -6.203 5.876 14.084 1.00 83.25 155 THR A N 1
ATOM 1260 C CA . THR A 1 155 ? -6.351 5.424 12.695 1.00 83.25 155 THR A CA 1
ATOM 1261 C C . THR A 1 155 ? -7.101 6.430 11.831 1.00 83.25 155 THR A C 1
ATOM 1263 O O . THR A 1 155 ? -6.752 6.579 10.662 1.00 83.25 155 THR A O 1
ATOM 1266 N N . LEU A 1 156 ? -8.088 7.135 12.393 1.00 82.00 156 LEU A N 1
ATOM 1267 C CA . LEU A 1 156 ? -8.822 8.192 11.708 1.00 82.00 156 LEU A CA 1
ATOM 1268 C C . LEU A 1 156 ? -7.969 9.435 11.513 1.00 82.00 156 LEU A C 1
ATOM 1270 O O . LEU A 1 156 ? -7.987 9.962 10.412 1.00 82.00 156 LEU A O 1
ATOM 1274 N N . ASP A 1 157 ? -7.177 9.843 12.503 1.00 81.12 157 ASP A N 1
ATOM 1275 C CA . ASP A 1 157 ? -6.216 10.940 12.352 1.00 81.12 157 ASP A CA 1
ATOM 1276 C C . ASP A 1 157 ? -5.255 10.628 11.203 1.00 81.12 157 ASP A C 1
ATOM 1278 O O . ASP A 1 157 ? -5.117 11.404 10.268 1.00 81.12 157 ASP A O 1
ATOM 1282 N N . THR A 1 158 ? -4.697 9.412 11.177 1.00 78.12 158 THR A N 1
ATOM 1283 C CA . THR A 1 158 ? -3.805 8.978 10.087 1.00 78.12 158 THR A CA 1
ATOM 1284 C C . THR A 1 158 ? -4.512 8.952 8.722 1.00 78.12 158 THR A C 1
ATOM 1286 O O . THR A 1 158 ? -3.907 9.293 7.708 1.00 78.12 158 THR A O 1
ATOM 1289 N N . PHE A 1 159 ? -5.781 8.535 8.675 1.00 76.94 159 PHE A N 1
ATOM 1290 C CA . PHE A 1 159 ? -6.580 8.520 7.448 1.00 76.94 159 PHE A CA 1
ATOM 1291 C C . PHE A 1 159 ? -6.910 9.944 6.976 1.00 76.94 159 PHE A C 1
ATOM 1293 O O . PHE A 1 159 ? -6.754 10.263 5.799 1.00 76.94 159 PHE A O 1
ATOM 1300 N N . LEU A 1 160 ? -7.304 10.826 7.892 1.00 75.06 160 LEU A N 1
ATOM 1301 C CA . LEU A 1 160 ? -7.707 12.196 7.601 1.00 75.06 160 LEU A CA 1
ATOM 1302 C C . LEU A 1 160 ? -6.519 13.109 7.293 1.00 75.06 160 LEU A C 1
ATOM 1304 O O . LEU A 1 160 ? -6.664 13.947 6.409 1.00 75.06 160 LEU A O 1
ATOM 1308 N N . ASP A 1 161 ? -5.356 12.899 7.916 1.00 65.38 161 ASP A N 1
ATOM 1309 C CA . ASP A 1 161 ? -4.093 13.604 7.634 1.00 65.38 161 ASP A CA 1
ATOM 1310 C C . ASP A 1 161 ? -3.646 13.434 6.176 1.00 65.38 161 ASP A C 1
ATOM 1312 O O . ASP A 1 161 ? -2.997 14.307 5.605 1.00 65.38 161 ASP A O 1
ATOM 1316 N N . THR A 1 162 ? -4.019 12.327 5.523 1.00 52.50 162 THR A N 1
ATOM 1317 C CA . THR A 1 162 ? -3.788 12.168 4.076 1.00 52.50 162 THR A CA 1
ATOM 1318 C C . THR A 1 162 ? -4.755 12.977 3.205 1.00 52.50 162 THR A C 1
ATOM 1320 O O . THR A 1 162 ? -4.542 13.081 1.999 1.00 52.50 162 THR A O 1
ATOM 1323 N N . SER A 1 163 ? -5.792 13.571 3.801 1.00 52.22 163 SER A N 1
ATOM 1324 C CA . SER A 1 163 ? -6.925 14.208 3.119 1.00 52.22 163 SER A CA 1
ATOM 1325 C C . SER A 1 163 ? -7.255 15.639 3.583 1.00 52.22 163 SER A C 1
ATOM 1327 O O . SER A 1 163 ? -8.199 16.235 3.061 1.00 52.22 163 SER A O 1
ATOM 1329 N N . SER A 1 164 ? -6.545 16.217 4.558 1.00 51.69 164 SER A N 1
ATOM 1330 C CA . SER A 1 164 ? -6.986 17.462 5.195 1.00 51.69 164 SER A CA 1
ATOM 1331 C C . SER A 1 164 ? -6.579 18.731 4.429 1.00 51.69 164 SER A C 1
ATOM 1333 O O . SER A 1 164 ? -5.413 19.096 4.310 1.00 51.69 164 SER A O 1
ATOM 1335 N N . GLN A 1 165 ? -7.598 19.470 3.977 1.00 45.97 165 GLN A N 1
ATOM 1336 C CA . GLN A 1 165 ? -7.744 20.860 4.410 1.00 45.97 165 GLN A CA 1
ATOM 1337 C C . GLN A 1 165 ? -8.718 20.900 5.601 1.00 45.97 165 GLN A C 1
ATOM 1339 O O . GLN A 1 165 ? -9.734 20.191 5.638 1.00 45.97 165 GLN A O 1
ATOM 1344 N N . GLU A 1 166 ? -8.329 21.669 6.609 1.00 46.22 166 GLU A N 1
ATOM 1345 C CA . GLU A 1 166 ? -8.910 21.749 7.949 1.00 46.22 166 GLU A CA 1
ATOM 1346 C C . GLU A 1 166 ? -10.220 22.556 7.979 1.00 46.22 166 GLU A C 1
ATOM 1348 O O . GLU A 1 166 ? -10.374 23.550 7.271 1.00 46.22 166 GLU A O 1
ATOM 1353 N N . SER A 1 167 ? -11.149 22.154 8.848 1.00 47.50 167 SER A N 1
ATOM 1354 C CA . SER A 1 167 ? -12.193 23.034 9.388 1.00 47.50 167 SER A CA 1
ATOM 1355 C C . SER A 1 167 ? -12.424 22.680 10.858 1.00 47.50 167 SER A C 1
ATOM 1357 O O . SER A 1 167 ? -12.646 21.521 11.204 1.00 47.50 167 SER A O 1
ATOM 1359 N N . GLU A 1 168 ? -12.324 23.682 11.731 1.00 50.28 168 GLU A N 1
ATOM 1360 C CA . GLU A 1 168 ? -12.223 23.552 13.196 1.00 50.28 168 GLU A CA 1
ATOM 1361 C C . GLU A 1 168 ? -13.551 23.256 13.926 1.00 50.28 168 GLU A C 1
ATOM 1363 O O . GLU A 1 168 ? -13.634 23.454 15.136 1.00 50.28 168 GLU A O 1
ATOM 1368 N N . ASN A 1 169 ? -14.619 22.809 13.252 1.00 50.56 169 ASN A N 1
ATOM 1369 C CA . ASN A 1 169 ? -15.926 22.708 13.926 1.00 50.56 169 ASN A CA 1
ATOM 1370 C C . ASN A 1 169 ? -16.821 21.537 13.505 1.00 50.56 169 ASN A C 1
ATOM 1372 O O . ASN A 1 169 ? -18.033 21.571 13.730 1.00 50.56 169 ASN A O 1
ATOM 1376 N N . ASP A 1 170 ? -16.237 20.498 12.918 1.00 59.59 170 ASP A N 1
ATOM 1377 C CA . ASP A 1 170 ? -17.015 19.388 12.381 1.00 59.59 170 ASP A CA 1
ATOM 1378 C C . ASP A 1 170 ? -17.407 18.419 13.517 1.00 59.59 170 ASP A C 1
ATOM 1380 O O . ASP A 1 170 ? -16.569 17.916 14.275 1.00 59.59 170 ASP A O 1
ATOM 1384 N N . LYS A 1 171 ? -18.705 18.123 13.659 1.00 70.06 171 LYS A N 1
ATOM 1385 C CA . LYS A 1 171 ? -19.184 17.108 14.610 1.00 70.06 171 LYS A CA 1
ATOM 1386 C C . LYS A 1 171 ? -18.938 15.723 14.021 1.00 70.06 171 LYS A C 1
ATOM 1388 O O . LYS A 1 171 ? -19.702 15.244 13.185 1.00 70.06 171 LYS A O 1
ATOM 1393 N N . PHE A 1 172 ? -17.893 15.056 14.500 1.00 80.00 172 PHE A N 1
ATOM 1394 C CA . PHE A 1 172 ? -17.553 13.702 14.071 1.00 80.00 172 PHE A CA 1
ATOM 1395 C C . PHE A 1 172 ? -18.381 12.631 14.790 1.00 80.00 172 PHE A C 1
ATOM 1397 O O . PHE A 1 172 ? -18.398 12.546 16.027 1.00 80.00 172 PHE A O 1
ATOM 1404 N N . CYS A 1 173 ? -19.012 11.762 14.000 1.00 84.19 173 CYS A N 1
ATOM 1405 C CA . CYS A 1 173 ? -19.785 10.621 14.484 1.00 84.19 173 CYS A CA 1
ATOM 1406 C C . CYS A 1 173 ? -19.380 9.337 13.761 1.00 84.19 173 CYS A C 1
ATOM 1408 O O . CYS A 1 173 ? -19.113 9.330 12.559 1.00 84.19 173 CYS A O 1
ATOM 1410 N N . ILE A 1 174 ? -19.389 8.230 14.499 1.00 87.00 174 ILE A N 1
ATOM 1411 C CA . ILE A 1 174 ? -19.114 6.896 13.977 1.00 87.00 174 ILE A CA 1
ATOM 1412 C C . ILE A 1 174 ? -20.331 6.005 14.190 1.00 87.00 174 ILE A C 1
ATOM 1414 O O . ILE A 1 174 ? -20.849 5.901 15.303 1.00 87.00 174 ILE A O 1
ATOM 1418 N N . LYS A 1 175 ? -20.747 5.308 13.130 1.00 88.38 175 LYS A N 1
ATOM 1419 C CA . LYS A 1 175 ? -21.729 4.218 13.194 1.00 88.38 175 LYS A CA 1
ATOM 1420 C C . LYS A 1 175 ? -21.023 2.890 12.983 1.00 88.38 175 LYS A C 1
ATOM 1422 O O . LYS A 1 175 ? -20.457 2.674 11.918 1.00 88.38 175 LYS A O 1
ATOM 1427 N N . VAL A 1 176 ? -21.054 2.010 13.978 1.00 86.44 176 VAL A N 1
ATOM 1428 C CA . VAL A 1 176 ? -20.381 0.703 13.947 1.00 86.44 176 VAL A CA 1
ATOM 1429 C C . VAL A 1 176 ? -21.364 -0.385 13.523 1.00 86.44 176 VAL A C 1
ATOM 1431 O O . VAL A 1 176 ? -22.503 -0.420 13.996 1.00 86.44 176 VAL A O 1
ATOM 1434 N N . TYR A 1 177 ? -20.905 -1.294 12.665 1.00 84.75 177 TYR A N 1
ATOM 1435 C CA . TYR A 1 177 ? -21.686 -2.403 12.123 1.00 84.75 177 TYR A CA 1
ATOM 1436 C C . TYR A 1 177 ? -21.027 -3.751 12.435 1.00 84.75 177 TYR A C 1
ATOM 1438 O O . TYR A 1 177 ? -19.809 -3.863 12.570 1.00 84.75 177 TYR A O 1
ATOM 1446 N N . GLU A 1 178 ? -21.859 -4.784 12.543 1.00 82.81 178 GLU A N 1
ATOM 1447 C CA . GLU A 1 178 ? -21.443 -6.168 12.807 1.00 82.81 178 GLU A CA 1
ATOM 1448 C C . GLU A 1 178 ? -20.862 -6.851 11.560 1.00 82.81 178 GLU A C 1
ATOM 1450 O O . GLU A 1 178 ? -20.021 -7.746 11.647 1.00 82.81 178 GLU A O 1
ATOM 1455 N N . SER A 1 179 ? -21.353 -6.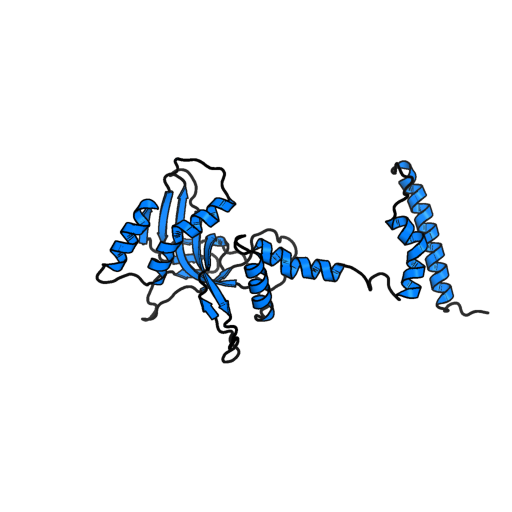465 10.383 1.00 82.31 179 SER A N 1
ATOM 1456 C CA . SER A 1 179 ? -20.938 -7.053 9.114 1.00 82.31 179 SER A CA 1
ATOM 1457 C C . SER A 1 179 ? -21.182 -6.120 7.936 1.00 82.31 179 SER A C 1
ATOM 1459 O O . SER A 1 179 ? -21.995 -5.198 8.024 1.00 82.31 179 SER A O 1
ATOM 1461 N N . VAL A 1 180 ? -20.486 -6.376 6.832 1.00 83.50 180 VAL A N 1
ATOM 1462 C CA . VAL A 1 180 ? -20.738 -5.750 5.531 1.00 83.50 180 VAL A CA 1
ATOM 1463 C C . VAL A 1 180 ? -20.744 -6.821 4.446 1.00 83.50 180 VAL A C 1
ATOM 1465 O O . VAL A 1 180 ? -19.953 -7.765 4.476 1.00 83.50 180 VAL A O 1
ATOM 1468 N N . HIS A 1 181 ? -21.684 -6.686 3.520 1.00 81.19 181 HIS A N 1
ATOM 1469 C CA . HIS A 1 181 ? -21.827 -7.522 2.343 1.00 81.19 181 HIS A CA 1
ATOM 1470 C C . HIS A 1 181 ? -21.124 -6.845 1.167 1.00 81.19 181 HIS A C 1
ATOM 1472 O O . HIS A 1 181 ? -21.314 -5.651 0.912 1.00 81.19 181 HIS A O 1
ATOM 1478 N N . LEU A 1 182 ? -20.303 -7.619 0.468 1.00 79.38 182 LEU A N 1
ATOM 1479 C CA . LEU A 1 182 ? -19.582 -7.199 -0.727 1.00 79.38 182 LEU A CA 1
ATOM 1480 C C . LEU A 1 182 ? -20.300 -7.728 -1.982 1.00 79.38 182 LEU A C 1
ATOM 1482 O O . LEU A 1 182 ? -21.050 -8.706 -1.921 1.00 79.38 182 LEU A O 1
ATOM 1486 N N . GLU A 1 183 ? -20.099 -7.085 -3.134 1.00 72.31 183 GLU A N 1
ATOM 1487 C CA . GLU A 1 183 ? -20.683 -7.498 -4.427 1.00 72.31 183 GLU A CA 1
ATOM 1488 C C . GLU A 1 183 ? -20.242 -8.895 -4.868 1.00 72.31 183 GLU A C 1
ATOM 1490 O O . GLU A 1 183 ? -21.013 -9.626 -5.487 1.00 72.31 183 GLU A O 1
ATOM 1495 N N . ASN A 1 184 ? -19.045 -9.323 -4.472 1.00 68.25 184 ASN A N 1
ATOM 1496 C CA . ASN A 1 184 ? -18.530 -10.670 -4.723 1.00 68.25 184 ASN A CA 1
ATOM 1497 C C . ASN A 1 184 ? -19.206 -11.768 -3.871 1.00 68.25 184 ASN A C 1
ATOM 1499 O O . ASN A 1 184 ? -18.704 -12.889 -3.805 1.00 68.25 184 ASN A O 1
ATOM 1503 N N . SER A 1 185 ? -20.328 -11.464 -3.208 1.00 67.94 185 SER A N 1
ATOM 1504 C CA . SER A 1 185 ? -21.052 -12.357 -2.292 1.00 67.94 185 SER A CA 1
ATOM 1505 C C . SER A 1 185 ? -20.267 -12.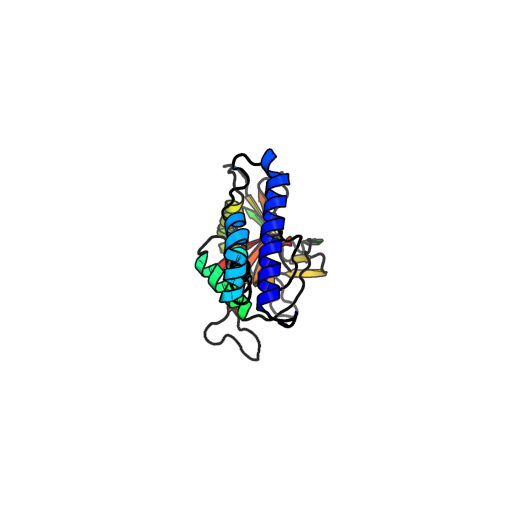779 -1.041 1.00 67.94 185 SER A C 1
ATOM 1507 O O . SER A 1 185 ? -20.726 -13.645 -0.293 1.00 67.94 185 SER A O 1
ATOM 1509 N N . GLN A 1 186 ? -19.114 -12.162 -0.762 1.00 72.31 186 GLN A N 1
ATOM 1510 C CA . GLN A 1 186 ? -18.421 -12.331 0.511 1.00 72.31 186 GLN A CA 1
ATOM 1511 C C . GLN A 1 186 ? -19.051 -11.454 1.600 1.00 72.31 186 GLN A C 1
ATOM 1513 O O . GLN A 1 186 ? -19.665 -10.414 1.343 1.00 72.31 186 GLN A O 1
ATOM 1518 N N . ILE A 1 187 ? -18.882 -11.884 2.851 1.00 73.50 187 ILE A N 1
ATOM 1519 C CA . ILE A 1 187 ? -19.395 -11.184 4.029 1.00 73.50 187 ILE A CA 1
ATOM 1520 C C . ILE A 1 187 ? -18.236 -10.950 4.987 1.00 73.50 187 ILE A C 1
ATOM 1522 O O . ILE A 1 187 ? -17.680 -11.903 5.538 1.00 73.50 187 ILE A O 1
ATOM 1526 N N . LEU A 1 188 ? -17.919 -9.682 5.231 1.00 76.56 188 LEU A N 1
ATOM 1527 C CA . LEU A 1 188 ? -16.985 -9.296 6.279 1.00 76.56 188 LEU A CA 1
ATOM 1528 C C . LEU A 1 188 ? -17.728 -9.230 7.607 1.00 76.56 188 LEU A C 1
ATOM 1530 O O . LEU A 1 188 ? -18.801 -8.630 7.680 1.00 76.56 188 LEU A O 1
ATOM 1534 N N . ARG A 1 189 ? -17.175 -9.835 8.658 1.00 75.94 189 ARG A N 1
ATOM 1535 C CA . ARG A 1 189 ? -17.778 -9.868 9.995 1.00 75.94 189 ARG A CA 1
ATOM 1536 C C . ARG A 1 189 ? -16.768 -9.466 11.059 1.00 75.94 189 ARG A C 1
ATOM 1538 O O . ARG A 1 189 ? -15.631 -9.932 11.064 1.00 75.94 189 ARG A O 1
ATOM 1545 N N . THR A 1 190 ? -17.222 -8.621 11.977 1.00 69.44 190 THR A N 1
ATOM 1546 C CA . THR A 1 190 ? -16.486 -8.197 13.181 1.00 69.44 190 THR A CA 1
ATOM 1547 C C . THR A 1 190 ? -17.013 -8.868 14.440 1.00 69.44 190 THR A C 1
ATOM 1549 O O . THR A 1 190 ? -16.406 -8.754 15.501 1.00 69.44 190 THR A O 1
ATOM 1552 N N . SER A 1 191 ? -18.152 -9.559 14.350 1.00 65.00 191 SER A N 1
ATOM 1553 C CA . SER A 1 191 ? -18.713 -10.316 15.460 1.00 65.00 191 SER A CA 1
ATOM 1554 C C . SER A 1 191 ? -19.739 -11.337 14.975 1.00 65.00 191 SER A C 1
ATOM 1556 O O . SER A 1 191 ? -20.707 -10.984 14.302 1.00 65.00 191 SER A O 1
ATOM 1558 N N . LYS A 1 192 ? -19.502 -12.607 15.314 1.00 54.84 192 LYS A N 1
ATOM 1559 C CA . LYS A 1 192 ? -20.494 -13.601 15.755 1.00 54.84 192 LYS A CA 1
ATOM 1560 C C . LYS A 1 192 ? -19.795 -14.929 16.013 1.00 54.84 192 LYS A C 1
ATOM 1562 O O . LYS A 1 192 ? -18.865 -15.297 15.298 1.00 54.84 192 LYS A O 1
ATOM 1567 N N . GLU A 1 193 ? -20.289 -15.656 17.007 1.00 55.00 193 GLU A N 1
ATOM 1568 C CA . GLU A 1 193 ? -20.042 -17.086 17.128 1.00 55.00 193 GLU A CA 1
ATOM 1569 C C . GLU A 1 193 ? -20.733 -17.776 15.948 1.00 55.00 193 GLU A C 1
ATOM 1571 O O . GLU A 1 193 ? -21.961 -17.868 15.895 1.00 55.00 193 GLU A O 1
ATOM 1576 N N . PHE A 1 194 ? -19.968 -18.228 14.959 1.00 46.34 194 PHE A N 1
ATOM 1577 C CA . PHE A 1 194 ? -20.492 -19.166 13.977 1.00 46.34 194 PHE A CA 1
ATOM 1578 C C . PHE A 1 194 ? -20.191 -20.566 14.503 1.00 46.34 194 PHE A C 1
ATOM 1580 O O . PHE A 1 194 ? -19.033 -20.952 14.625 1.00 46.34 194 PHE A O 1
ATOM 1587 N N . GLN A 1 195 ? -21.240 -21.303 14.876 1.00 49.47 195 GLN A N 1
ATOM 1588 C CA . GLN A 1 195 ? -21.124 -22.646 15.462 1.00 49.47 195 GLN A CA 1
ATOM 1589 C C . GLN A 1 195 ? -20.259 -22.696 16.742 1.00 49.47 195 GLN A C 1
ATOM 1591 O O . GLN A 1 195 ? -19.461 -23.612 16.923 1.00 49.47 195 GLN A O 1
ATOM 1596 N N . GLY A 1 196 ? -20.392 -21.702 17.629 1.00 50.38 196 GLY A N 1
ATOM 1597 C CA . GLY A 1 196 ? -19.654 -21.662 18.901 1.00 50.38 196 GLY A CA 1
ATOM 1598 C C . GLY A 1 196 ? -18.162 -21.329 18.768 1.00 50.38 196 GLY A C 1
ATOM 1599 O O . GLY A 1 196 ? -17.420 -21.478 19.735 1.00 50.38 196 GLY A O 1
ATOM 1600 N N . LYS A 1 197 ? -17.712 -20.884 17.585 1.00 52.16 197 LYS A N 1
ATOM 1601 C CA . LYS A 1 197 ? -16.367 -20.342 17.359 1.00 52.16 197 LYS A CA 1
ATOM 1602 C C . LYS A 1 197 ? -16.439 -18.901 16.877 1.00 52.16 197 LYS A C 1
ATOM 1604 O O . LYS A 1 197 ? -17.294 -18.544 16.067 1.00 52.16 197 LYS A O 1
ATOM 1609 N N . GLU A 1 198 ? -15.521 -18.086 17.372 1.00 59.00 198 GLU A N 1
ATOM 1610 C CA . GLU A 1 198 ? -15.356 -16.694 16.967 1.00 59.00 198 GLU A CA 1
ATOM 1611 C C . GLU A 1 198 ? -15.052 -16.602 15.465 1.00 59.00 198 GLU A C 1
ATOM 1613 O O . GLU A 1 198 ? -14.070 -17.168 14.987 1.00 59.00 198 GLU A O 1
ATOM 1618 N N . TRP A 1 199 ? -15.900 -15.898 14.710 1.00 53.97 199 TRP A N 1
ATOM 1619 C CA . TRP A 1 199 ? -15.747 -15.729 13.264 1.00 53.97 199 TRP A CA 1
ATOM 1620 C C . TRP A 1 199 ? -15.358 -14.286 12.925 1.00 53.97 199 TRP A C 1
ATOM 1622 O O . TRP A 1 199 ? -16.221 -13.433 12.697 1.00 53.97 199 TRP A O 1
ATOM 1632 N N . PHE A 1 200 ? -14.052 -14.013 12.900 1.00 60.91 200 PHE A N 1
ATOM 1633 C CA . PHE A 1 200 ? -13.489 -12.759 12.392 1.00 60.91 200 PHE A CA 1
ATOM 1634 C C . PHE A 1 200 ? -13.069 -12.922 10.937 1.00 60.91 200 PHE A C 1
ATOM 1636 O O . PHE A 1 200 ? -12.503 -13.947 10.565 1.00 60.91 200 PHE A O 1
ATOM 1643 N N . SER A 1 201 ? -13.334 -11.905 10.119 1.00 60.22 201 SER A N 1
ATOM 1644 C CA . SER A 1 201 ? -12.835 -11.886 8.747 1.00 60.22 201 SER A CA 1
ATOM 1645 C C . SER A 1 201 ? -11.376 -11.439 8.717 1.00 60.22 201 SER A C 1
ATOM 1647 O O . SER A 1 201 ? -11.063 -10.279 9.002 1.00 60.22 201 SER A O 1
ATOM 1649 N N . ASP A 1 202 ? -10.503 -12.364 8.336 1.00 62.78 202 ASP A N 1
ATOM 1650 C CA . ASP A 1 202 ? -9.181 -12.044 7.815 1.00 62.78 202 ASP A CA 1
ATOM 1651 C C . ASP A 1 202 ? -9.319 -11.706 6.336 1.00 62.78 202 ASP A C 1
ATOM 1653 O O . ASP A 1 202 ? -9.963 -12.431 5.579 1.00 62.78 202 ASP A O 1
ATOM 1657 N N . VAL A 1 203 ? -8.766 -10.565 5.947 1.00 60.53 203 VAL A N 1
ATOM 1658 C CA . VAL A 1 203 ? -8.971 -9.972 4.630 1.00 60.53 203 VAL A CA 1
ATOM 1659 C C . VAL A 1 203 ? -7.660 -9.689 3.938 1.00 60.53 203 VAL A C 1
ATOM 1661 O O . VAL A 1 203 ? -6.646 -9.419 4.587 1.00 60.53 203 VAL A O 1
ATOM 1664 N N . VAL A 1 204 ? -7.697 -9.707 2.612 1.00 53.53 204 VAL A N 1
ATOM 1665 C CA . VAL A 1 204 ? -6.561 -9.340 1.779 1.00 53.53 204 VAL A CA 1
ATOM 1666 C C . VAL A 1 204 ? -6.789 -7.933 1.231 1.00 53.53 204 VAL A C 1
ATOM 1668 O O . VAL A 1 204 ? -7.859 -7.627 0.717 1.00 53.53 204 VAL A O 1
ATOM 1671 N N . VAL A 1 205 ? -5.798 -7.046 1.353 1.00 54.81 205 VAL A N 1
ATOM 1672 C CA . VAL A 1 205 ? -5.906 -5.649 0.882 1.00 54.81 205 VAL A CA 1
ATOM 1673 C C . VAL A 1 205 ? -4.831 -5.342 -0.153 1.00 54.81 205 VAL A C 1
ATOM 1675 O O . VAL A 1 205 ? -3.663 -5.659 0.072 1.00 54.81 205 VAL A O 1
ATOM 1678 N N . THR A 1 206 ? -5.201 -4.678 -1.252 1.00 49.09 206 THR A N 1
ATOM 1679 C CA . THR A 1 206 ? -4.254 -4.209 -2.281 1.00 49.09 206 THR A CA 1
ATOM 1680 C C . THR A 1 206 ? -3.997 -2.697 -2.191 1.00 49.09 206 THR A C 1
ATOM 1682 O O . THR A 1 206 ? -4.814 -1.960 -1.634 1.00 49.09 206 THR A O 1
ATOM 1685 N N . PRO A 1 207 ? -2.867 -2.201 -2.734 1.00 45.66 207 PRO A N 1
ATOM 1686 C CA . PRO A 1 207 ? -2.659 -0.769 -2.977 1.00 45.66 207 PRO A CA 1
ATOM 1687 C C . PRO A 1 207 ? -3.727 -0.139 -3.891 1.00 45.66 207 PRO A C 1
ATOM 1689 O O . PRO A 1 207 ? -4.367 -0.841 -4.670 1.00 45.66 207 PRO A O 1
ATOM 1692 N N . ALA A 1 208 ? -3.880 1.187 -3.792 1.00 39.53 208 ALA A N 1
ATOM 1693 C CA . ALA A 1 208 ? -4.881 2.000 -4.494 1.00 39.53 208 ALA A CA 1
ATOM 1694 C C . ALA A 1 208 ? -4.678 2.137 -6.029 1.00 39.53 208 ALA A C 1
ATOM 1696 O O . ALA A 1 208 ? -3.609 1.847 -6.566 1.00 39.53 208 ALA A O 1
ATOM 1697 N N . GLU A 1 209 ? -5.744 2.625 -6.676 1.00 42.19 209 GLU A N 1
ATOM 1698 C CA . GLU A 1 209 ? -6.286 2.421 -8.041 1.00 42.19 209 GLU A CA 1
ATOM 1699 C C . GLU A 1 209 ? -5.505 2.862 -9.301 1.00 42.19 209 GLU A C 1
ATOM 1701 O O . GLU A 1 209 ? -6.032 2.706 -10.397 1.00 42.19 209 GLU A O 1
ATOM 1706 N N . ASP A 1 210 ? -4.253 3.316 -9.262 1.00 37.69 210 ASP A N 1
ATOM 1707 C CA . ASP A 1 210 ? -3.637 3.903 -10.479 1.00 37.69 210 ASP A CA 1
ATOM 1708 C C . ASP A 1 210 ? -3.074 2.880 -11.501 1.00 37.69 210 ASP A C 1
ATOM 1710 O O . ASP A 1 210 ? -2.097 3.159 -12.203 1.00 37.69 210 ASP A O 1
ATOM 1714 N N . GLN A 1 211 ? -3.628 1.667 -11.587 1.00 40.66 211 GLN A N 1
ATOM 1715 C CA . GLN A 1 211 ? -3.133 0.610 -12.482 1.00 40.66 211 GLN A CA 1
ATOM 1716 C C . GLN A 1 211 ? -4.137 0.210 -13.565 1.00 40.66 211 GLN A C 1
ATOM 1718 O O . GLN A 1 211 ? -4.534 -0.947 -13.663 1.00 40.66 211 GLN A O 1
ATOM 1723 N N . GLU A 1 212 ? -4.459 1.138 -14.466 1.00 35.22 212 GLU A N 1
ATOM 1724 C CA . GLU A 1 212 ? -5.196 0.821 -15.699 1.00 35.22 212 GLU A CA 1
ATOM 1725 C C . GLU A 1 212 ? -4.363 0.082 -16.767 1.00 35.22 212 GLU A C 1
ATOM 1727 O O . GLU A 1 212 ? -4.854 -0.115 -17.877 1.00 35.22 212 GLU A O 1
ATOM 1732 N N . GLN A 1 213 ? -3.125 -0.372 -16.502 1.00 33.56 213 GLN A N 1
ATOM 1733 C CA . GLN A 1 213 ? -2.380 -1.031 -17.589 1.00 33.56 213 GLN A CA 1
ATOM 1734 C C . GLN A 1 213 ? -1.460 -2.211 -17.301 1.00 33.56 213 GLN A C 1
ATOM 1736 O O . GLN A 1 213 ? -0.966 -2.785 -18.265 1.00 33.56 213 GLN A O 1
ATOM 1741 N N . TYR A 1 214 ? -1.276 -2.670 -16.061 1.00 34.41 214 TYR A N 1
ATOM 1742 C CA . TYR A 1 214 ? -0.475 -3.881 -15.818 1.00 34.41 214 TYR A CA 1
ATOM 1743 C C . TYR A 1 214 ? -0.999 -4.679 -14.621 1.00 34.41 214 TYR A C 1
ATOM 1745 O O . TYR A 1 214 ? -0.355 -4.782 -13.585 1.00 34.41 214 TYR A O 1
ATOM 1753 N N . SER A 1 215 ? -2.185 -5.272 -14.773 1.00 35.03 215 SER A N 1
ATOM 1754 C CA . SER A 1 215 ? -2.724 -6.260 -13.834 1.00 35.03 215 SER A CA 1
ATOM 1755 C C . SER A 1 215 ? -1.967 -7.589 -13.956 1.00 35.03 215 SER A C 1
ATOM 1757 O O . SER A 1 215 ? -2.451 -8.533 -14.583 1.00 35.03 215 SER A O 1
ATOM 1759 N N . LEU A 1 216 ? -0.777 -7.680 -13.365 1.00 33.28 216 LEU A N 1
ATOM 1760 C CA . LEU A 1 216 ? -0.092 -8.953 -13.151 1.00 33.28 216 LEU A CA 1
ATOM 1761 C C . LEU A 1 216 ? 0.474 -9.021 -11.729 1.00 33.28 216 LEU A C 1
ATOM 1763 O O . LEU A 1 216 ? 1.438 -8.340 -11.405 1.00 33.28 216 LEU A O 1
ATOM 1767 N N . ALA A 1 217 ? -0.195 -9.876 -10.952 1.00 36.38 217 ALA A N 1
ATOM 1768 C CA . ALA A 1 217 ? 0.272 -10.672 -9.821 1.00 36.38 217 ALA A CA 1
ATOM 1769 C C . ALA A 1 217 ? 0.929 -9.979 -8.601 1.00 36.38 217 ALA A C 1
ATOM 1771 O O . ALA A 1 217 ? 1.841 -9.165 -8.678 1.00 36.38 217 ALA A O 1
ATOM 1772 N N . GLU A 1 218 ? 0.482 -10.452 -7.437 1.00 44.53 218 GLU A N 1
ATOM 1773 C CA . GLU A 1 218 ? 1.285 -10.630 -6.222 1.00 44.53 218 GLU A CA 1
ATOM 1774 C C . GLU A 1 218 ? 1.560 -9.427 -5.303 1.00 44.53 218 GLU A C 1
ATOM 1776 O O . GLU A 1 218 ? 2.511 -8.640 -5.405 1.00 44.53 218 GLU A O 1
ATOM 1781 N N . GLY A 1 219 ? 0.723 -9.396 -4.265 1.00 46.12 219 GLY A N 1
ATOM 1782 C CA . GLY A 1 219 ? 0.914 -8.651 -3.031 1.00 46.12 219 GLY A CA 1
ATOM 1783 C C . GLY A 1 219 ? -0.310 -8.767 -2.130 1.00 46.12 219 GLY A C 1
ATOM 1784 O O . GLY A 1 219 ? -0.875 -7.747 -1.756 1.00 46.12 219 GLY A O 1
ATOM 1785 N N . SER A 1 220 ? -0.757 -9.988 -1.823 1.00 47.91 220 SER A N 1
ATOM 1786 C CA . SER A 1 220 ? -1.888 -10.204 -0.917 1.00 47.91 220 SER A CA 1
ATOM 1787 C C . SER A 1 220 ? -1.473 -9.881 0.517 1.00 47.91 220 SER A C 1
ATOM 1789 O O . SER A 1 220 ? -0.669 -10.595 1.110 1.00 47.91 220 SER A O 1
ATOM 1791 N N . TRP A 1 221 ? -1.963 -8.773 1.073 1.00 57.44 221 TRP A N 1
ATOM 1792 C CA . TRP A 1 221 ? -1.640 -8.372 2.441 1.00 57.44 221 TRP A CA 1
ATOM 1793 C C . TRP A 1 221 ? -2.743 -8.815 3.386 1.00 57.44 221 TRP A C 1
ATOM 1795 O O . TRP A 1 221 ? -3.827 -8.237 3.364 1.00 57.44 221 TRP A O 1
ATOM 1805 N N . TYR A 1 222 ? -2.455 -9.811 4.224 1.00 63.09 222 TYR A N 1
ATOM 1806 C CA . TYR A 1 222 ? -3.397 -10.285 5.230 1.00 63.09 222 TYR A CA 1
ATOM 1807 C C . TYR A 1 222 ? -3.567 -9.242 6.327 1.00 63.09 222 TYR A C 1
ATOM 1809 O O . TYR A 1 222 ? -2.592 -8.752 6.913 1.00 63.09 222 TYR A O 1
ATOM 1817 N N . ARG A 1 223 ? -4.817 -8.937 6.655 1.00 70.31 223 ARG A N 1
ATOM 1818 C CA . ARG A 1 223 ? -5.171 -8.087 7.784 1.00 70.31 223 ARG A CA 1
ATOM 1819 C C . ARG A 1 223 ? -6.393 -8.645 8.493 1.00 70.31 223 ARG A C 1
ATOM 1821 O O . ARG A 1 223 ? -7.312 -9.130 7.849 1.00 70.31 223 ARG A O 1
ATOM 1828 N N . LYS A 1 224 ? -6.434 -8.531 9.814 1.00 78.75 224 LYS A N 1
ATOM 1829 C CA . LYS A 1 224 ? -7.618 -8.877 10.600 1.00 78.75 224 LYS A CA 1
ATOM 1830 C C . LYS A 1 224 ? -8.526 -7.669 10.715 1.00 78.75 224 LYS A C 1
ATOM 1832 O O . LYS A 1 224 ? -8.074 -6.611 11.158 1.00 78.75 224 LYS A O 1
ATOM 1837 N N . VAL A 1 225 ? -9.798 -7.812 10.359 1.00 82.25 225 VAL A N 1
ATOM 1838 C CA . VAL A 1 225 ? -10.784 -6.746 10.566 1.00 82.25 225 VAL A CA 1
ATOM 1839 C C . VAL A 1 225 ? -11.176 -6.705 12.043 1.00 82.25 225 VAL A C 1
ATOM 1841 O O . VAL A 1 225 ? -11.694 -7.676 12.592 1.00 82.25 225 VAL A O 1
ATOM 1844 N N . LEU A 1 226 ? -10.931 -5.567 12.693 1.00 82.69 226 LEU A N 1
ATOM 1845 C CA . LEU A 1 226 ? -11.298 -5.328 14.091 1.00 82.69 226 LEU A CA 1
ATOM 1846 C C . LEU A 1 226 ? -12.640 -4.601 14.211 1.00 82.69 226 LEU A C 1
ATOM 1848 O O . LEU A 1 226 ? -13.444 -4.924 15.083 1.00 82.69 226 LEU A O 1
ATOM 1852 N N . LEU A 1 227 ? -12.898 -3.629 13.330 1.00 85.00 227 LEU A N 1
ATOM 1853 C CA . LEU A 1 227 ? -14.140 -2.853 13.305 1.00 85.00 227 LEU A CA 1
ATOM 1854 C C . LEU A 1 227 ? -14.559 -2.526 11.876 1.00 85.00 227 LEU A C 1
ATOM 1856 O O . LEU A 1 227 ? -13.722 -2.254 11.025 1.00 85.00 227 LEU A O 1
ATOM 1860 N N . ILE A 1 228 ? -15.868 -2.473 11.646 1.00 86.38 228 ILE A N 1
ATOM 1861 C CA . ILE A 1 228 ? -16.488 -1.992 10.412 1.00 86.38 228 ILE A CA 1
ATOM 1862 C C . ILE A 1 228 ? -17.349 -0.809 10.817 1.00 86.38 228 ILE A C 1
ATOM 1864 O O . ILE A 1 228 ? -18.197 -0.935 11.708 1.00 86.38 228 ILE A O 1
ATOM 1868 N N . PHE A 1 229 ? -17.127 0.347 10.205 1.00 87.00 229 PHE A N 1
ATOM 1869 C CA . PHE A 1 229 ? -17.821 1.553 10.610 1.00 87.00 229 PHE A CA 1
ATOM 1870 C C . PHE A 1 229 ? -17.996 2.566 9.482 1.00 87.00 229 PHE A C 1
ATOM 1872 O O . PHE A 1 229 ? -17.218 2.638 8.537 1.00 87.00 229 PHE A O 1
ATOM 1879 N N . LYS A 1 230 ? -19.047 3.374 9.606 1.00 87.94 230 LYS A N 1
ATOM 1880 C CA . LYS A 1 230 ? -19.257 4.571 8.796 1.00 87.94 230 LYS A CA 1
ATOM 1881 C C . LYS A 1 230 ? -18.819 5.788 9.589 1.00 87.94 230 LYS A C 1
ATOM 1883 O O . LYS A 1 230 ? -19.288 5.981 10.713 1.00 87.94 230 LYS A O 1
ATOM 1888 N N . PHE A 1 231 ? -17.942 6.586 9.003 1.00 85.62 231 PHE A N 1
ATOM 1889 C CA . PHE A 1 231 ? -17.446 7.828 9.576 1.00 85.62 231 PHE A CA 1
ATOM 1890 C C . PHE A 1 231 ? -18.139 9.023 8.921 1.00 85.62 231 PHE A C 1
ATOM 1892 O O . PHE A 1 231 ? -18.124 9.160 7.699 1.00 85.62 231 PHE A O 1
ATOM 1899 N N . PHE A 1 232 ? -18.755 9.876 9.737 1.00 82.75 232 PHE A N 1
ATOM 1900 C CA . PHE A 1 232 ? -19.503 11.050 9.298 1.00 82.75 232 PHE A CA 1
ATOM 1901 C C . PHE A 1 232 ? -18.752 12.323 9.695 1.00 82.75 232 PHE A C 1
ATOM 1903 O O . PHE A 1 232 ? -18.437 12.516 10.873 1.00 82.75 232 PHE A O 1
ATOM 1910 N N . ARG A 1 233 ? -18.505 13.186 8.704 1.00 72.81 233 ARG A N 1
ATOM 1911 C CA . ARG A 1 233 ? -17.937 14.531 8.852 1.00 72.81 233 ARG A CA 1
ATOM 1912 C C . ARG A 1 233 ? -19.044 15.532 8.519 1.00 72.81 233 ARG A C 1
ATOM 1914 O O . ARG A 1 233 ? -19.270 15.826 7.348 1.00 72.81 233 ARG A O 1
ATOM 1921 N N . ASP A 1 234 ? -19.763 15.951 9.560 1.00 63.94 234 ASP A N 1
ATOM 1922 C CA . ASP A 1 234 ? -21.029 16.693 9.518 1.00 63.94 234 ASP A CA 1
ATOM 1923 C C . ASP A 1 234 ? -22.188 15.999 8.785 1.00 63.94 234 ASP A C 1
ATOM 1925 O O . ASP A 1 234 ? -22.027 15.125 7.936 1.00 63.94 234 ASP A O 1
ATOM 1929 N N . SER A 1 235 ? -23.414 16.383 9.142 1.00 56.72 235 SER A N 1
ATOM 1930 C CA . SER A 1 235 ? -24.656 15.725 8.714 1.00 56.72 235 SER A CA 1
ATOM 1931 C C . SER A 1 235 ? -25.002 15.878 7.224 1.00 56.72 235 SER A C 1
ATOM 1933 O O . SER A 1 235 ? -26.067 15.422 6.815 1.00 56.72 235 SER A O 1
ATOM 1935 N N . SER A 1 236 ? -24.163 16.544 6.424 1.00 51.38 236 SER A N 1
ATOM 1936 C CA . SER A 1 236 ? -24.443 16.889 5.021 1.00 51.38 236 SER A CA 1
ATOM 1937 C C . SER A 1 236 ? -23.550 16.188 3.991 1.00 51.38 236 SER A C 1
ATOM 1939 O O . SER A 1 236 ? -23.860 16.263 2.803 1.00 51.38 236 SER A O 1
ATOM 1941 N N . LYS A 1 237 ? -22.473 15.505 4.405 1.00 64.25 237 LYS A N 1
ATOM 1942 C CA . LYS A 1 237 ? -21.575 14.773 3.493 1.00 64.25 237 LYS A CA 1
ATOM 1943 C C . LYS A 1 237 ? -21.828 13.269 3.538 1.00 64.25 237 LYS A C 1
ATOM 1945 O O . LYS A 1 237 ? -22.235 12.721 4.565 1.00 64.25 237 LYS A O 1
ATOM 1950 N N . GLU A 1 238 ? -21.569 12.604 2.413 1.00 72.62 238 GLU A N 1
ATOM 1951 C CA . GLU A 1 238 ? -21.582 11.144 2.346 1.00 72.62 238 GLU A CA 1
ATOM 1952 C C . GLU A 1 238 ? -20.578 10.557 3.355 1.00 72.62 238 GLU A C 1
ATOM 1954 O O . GLU A 1 238 ? -19.465 11.076 3.492 1.00 72.62 238 GLU A O 1
ATOM 1959 N N . PRO A 1 239 ? -20.959 9.507 4.104 1.00 80.50 239 PRO A N 1
ATOM 1960 C CA . PRO A 1 239 ? -20.065 8.896 5.072 1.00 80.50 239 PRO A CA 1
ATOM 1961 C C . PRO A 1 239 ? -18.943 8.118 4.396 1.00 80.50 239 PRO A C 1
ATOM 1963 O O . PRO A 1 239 ? -19.165 7.405 3.420 1.00 80.50 239 PRO A O 1
ATOM 1966 N N . TYR A 1 240 ? -17.767 8.134 5.015 1.00 82.44 240 TYR A N 1
ATOM 1967 C CA . TYR A 1 240 ? -16.697 7.217 4.649 1.00 82.44 240 TYR A CA 1
ATOM 1968 C C . TYR A 1 240 ? -17.007 5.824 5.196 1.00 82.44 240 TYR A C 1
ATOM 1970 O O . TYR A 1 240 ? -17.188 5.639 6.402 1.00 82.44 240 TYR A O 1
ATOM 1978 N N . GLU A 1 241 ? -17.065 4.838 4.308 1.00 85.25 241 GLU A N 1
ATOM 1979 C CA . GLU A 1 241 ? -17.245 3.429 4.648 1.00 85.25 241 GLU A CA 1
ATOM 1980 C C . GLU A 1 241 ? -15.881 2.792 4.919 1.00 85.25 241 GLU A C 1
ATOM 1982 O O . GLU A 1 241 ? -15.130 2.503 3.986 1.00 85.25 241 GLU A O 1
ATOM 1987 N N . LEU A 1 242 ? -15.543 2.599 6.196 1.00 84.50 242 LEU A N 1
ATOM 1988 C CA . LEU A 1 242 ? -14.205 2.205 6.631 1.00 84.50 242 LEU A CA 1
ATOM 1989 C C . LEU A 1 242 ? -14.207 0.877 7.398 1.00 84.50 242 LEU A C 1
ATOM 1991 O O . LEU A 1 242 ? -15.133 0.550 8.144 1.00 84.50 242 LEU A O 1
ATOM 1995 N N . ALA A 1 243 ? -13.115 0.132 7.261 1.00 85.00 243 ALA A N 1
ATOM 1996 C CA . ALA A 1 243 ? -12.763 -0.960 8.153 1.00 85.00 243 ALA A CA 1
ATOM 1997 C C . ALA A 1 243 ? -11.468 -0.625 8.898 1.00 85.00 243 ALA A C 1
ATOM 1999 O O . ALA A 1 243 ? -10.475 -0.224 8.288 1.00 85.00 243 ALA A O 1
ATOM 2000 N N . LEU A 1 244 ? -11.467 -0.821 10.217 1.00 85.25 244 LEU A N 1
ATOM 2001 C CA . LEU A 1 244 ? -10.251 -0.808 11.019 1.00 85.25 244 LEU A CA 1
ATOM 2002 C C . LEU A 1 244 ? -9.625 -2.190 10.957 1.00 85.25 244 LEU A C 1
ATOM 2004 O O . LEU A 1 244 ? -10.246 -3.183 11.345 1.00 85.25 244 LEU A O 1
ATOM 2008 N N . VAL A 1 245 ? -8.386 -2.236 10.491 1.00 82.88 245 VAL A N 1
ATOM 2009 C CA . VAL A 1 245 ? -7.654 -3.472 10.266 1.00 82.88 245 VAL A CA 1
ATOM 2010 C C . VAL A 1 245 ? -6.348 -3.496 11.050 1.00 82.88 245 VAL A C 1
ATOM 2012 O O . VAL A 1 245 ? -5.649 -2.485 11.154 1.00 82.88 245 VAL A O 1
ATOM 2015 N N . ARG A 1 246 ? -6.017 -4.672 11.583 1.00 80.12 246 ARG A N 1
ATOM 2016 C CA . ARG A 1 246 ? -4.737 -4.984 12.225 1.00 80.12 246 ARG A CA 1
ATOM 2017 C C . ARG A 1 246 ? -3.891 -5.834 11.292 1.00 80.12 246 ARG A C 1
ATOM 2019 O O . ARG A 1 246 ? -4.410 -6.736 10.637 1.00 80.12 246 ARG A O 1
ATOM 2026 N N . TRP A 1 247 ? -2.599 -5.552 11.224 1.00 73.00 247 TRP A N 1
ATOM 2027 C CA . TRP A 1 247 ? -1.713 -6.242 10.294 1.00 73.00 247 TRP A CA 1
ATOM 2028 C C . TRP A 1 247 ? -1.201 -7.573 10.831 1.00 73.00 247 TRP A C 1
ATOM 2030 O O . TRP A 1 247 ? -0.918 -7.715 12.024 1.00 73.00 247 TRP A O 1
ATOM 2040 N N . TYR A 1 248 ? -1.028 -8.515 9.906 1.00 69.19 248 TYR A N 1
ATOM 2041 C CA . TYR A 1 248 ? -0.240 -9.717 10.126 1.00 69.19 248 TYR A CA 1
ATOM 2042 C C . TYR A 1 248 ? 1.211 -9.498 9.692 1.00 69.19 248 TYR A C 1
ATOM 2044 O O . TYR A 1 248 ? 1.483 -8.808 8.704 1.00 69.19 248 TYR A O 1
ATOM 2052 N N . ASP A 1 249 ? 2.138 -10.107 10.422 1.00 59.75 249 ASP A N 1
ATOM 2053 C CA . ASP A 1 249 ? 3.534 -10.252 10.026 1.00 59.75 249 ASP A CA 1
ATOM 2054 C C . ASP A 1 249 ? 3.980 -11.701 10.187 1.00 59.75 249 ASP A C 1
ATOM 2056 O O . ASP A 1 249 ? 3.399 -12.464 10.957 1.00 59.75 249 ASP A O 1
ATOM 2060 N N . ILE A 1 250 ? 4.983 -12.105 9.420 1.00 62.62 250 ILE A N 1
ATOM 2061 C CA . ILE A 1 250 ? 5.429 -13.499 9.397 1.00 62.62 250 ILE A CA 1
ATOM 2062 C C . ILE A 1 250 ? 6.360 -13.730 10.588 1.00 62.62 250 ILE A C 1
ATOM 2064 O O . ILE A 1 250 ? 7.177 -12.867 10.914 1.00 62.62 250 ILE A O 1
ATOM 2068 N N . PHE A 1 251 ? 6.228 -14.869 11.270 1.00 59.97 251 PHE A N 1
ATOM 2069 C CA . PHE A 1 251 ? 7.175 -15.251 12.317 1.00 59.97 251 PHE A CA 1
ATOM 2070 C C . PHE A 1 251 ? 8.577 -15.451 11.711 1.00 59.97 251 PHE A C 1
ATOM 2072 O O . PHE A 1 251 ? 8.743 -16.307 10.846 1.00 59.97 251 PHE A O 1
ATOM 2079 N N . PRO A 1 252 ? 9.605 -14.698 12.149 1.00 54.59 252 PRO A N 1
ATOM 2080 C CA . PRO A 1 252 ? 10.934 -14.787 11.545 1.00 54.59 252 PRO A CA 1
ATOM 2081 C C . PRO A 1 252 ? 11.685 -16.076 11.917 1.00 54.59 252 PRO A C 1
ATOM 2083 O O . PRO A 1 252 ? 12.559 -16.501 11.171 1.00 54.59 252 PRO A O 1
ATOM 2086 N N . GLU A 1 253 ? 11.366 -16.687 13.061 1.00 58.00 253 GLU A N 1
ATOM 2087 C CA . GLU A 1 253 ? 12.096 -17.844 13.605 1.00 58.00 253 GLU A CA 1
ATOM 2088 C C . GLU A 1 253 ? 11.587 -19.188 13.061 1.00 58.00 253 GLU A C 1
ATOM 2090 O O . GLU A 1 253 ? 12.364 -20.131 12.926 1.00 58.00 253 GLU A O 1
ATOM 2095 N N . GLN A 1 254 ? 10.300 -19.271 12.712 1.00 56.53 254 GLN A N 1
ATOM 2096 C CA . GLN A 1 254 ? 9.678 -20.421 12.050 1.00 56.53 254 GLN A CA 1
ATOM 2097 C C . GLN A 1 254 ? 8.662 -19.911 11.023 1.00 56.53 254 GLN A C 1
ATOM 2099 O O . GLN A 1 254 ? 7.464 -19.866 11.303 1.00 56.53 254 GLN A O 1
ATOM 2104 N N . PRO A 1 255 ? 9.130 -19.470 9.842 1.00 56.88 255 PRO A N 1
ATOM 2105 C CA . PRO A 1 255 ? 8.258 -18.855 8.852 1.00 56.88 255 PRO A CA 1
ATOM 2106 C C . PRO A 1 255 ? 7.216 -19.832 8.316 1.00 56.88 255 PRO A C 1
ATOM 2108 O O . PRO A 1 255 ? 6.141 -19.383 7.945 1.00 56.88 255 PRO A O 1
ATOM 2111 N N . GLU A 1 256 ? 7.489 -21.141 8.331 1.00 53.72 256 GLU A N 1
ATOM 2112 C CA . GLU A 1 256 ? 6.598 -22.178 7.816 1.00 53.72 256 GLU A CA 1
ATOM 2113 C C . GLU A 1 256 ? 6.379 -23.300 8.835 1.00 53.72 256 GLU A C 1
ATOM 2115 O O . GLU A 1 256 ? 7.316 -23.811 9.449 1.00 53.72 256 GLU A O 1
ATOM 2120 N N . LEU A 1 257 ? 5.121 -23.712 8.982 1.00 48.62 257 LEU A N 1
ATOM 2121 C CA . LEU A 1 257 ? 4.721 -24.904 9.720 1.00 48.62 257 LEU A CA 1
ATOM 2122 C C . LEU A 1 257 ? 3.741 -25.681 8.845 1.00 48.62 257 LEU A C 1
ATOM 2124 O O . LEU A 1 257 ? 2.681 -25.162 8.505 1.00 48.62 257 LEU A O 1
ATOM 2128 N N . TYR A 1 258 ? 4.101 -26.912 8.475 1.00 57.31 258 TYR A N 1
ATOM 2129 C CA . TYR A 1 258 ? 3.333 -27.728 7.523 1.00 57.31 258 TYR A CA 1
ATOM 2130 C C . TYR A 1 258 ? 3.064 -27.001 6.191 1.00 57.31 258 TYR A C 1
ATOM 2132 O O . TYR A 1 258 ? 1.921 -26.931 5.748 1.00 57.31 258 TYR A O 1
ATOM 2140 N N . GLU A 1 259 ? 4.106 -26.409 5.590 1.00 53.38 259 GLU A N 1
ATOM 2141 C CA . GLU A 1 259 ? 4.032 -25.683 4.302 1.00 53.38 259 GLU A CA 1
ATOM 2142 C C . GLU A 1 259 ? 3.114 -24.438 4.318 1.00 53.38 259 GLU A C 1
ATOM 2144 O O . GLU A 1 259 ? 2.861 -23.827 3.283 1.00 53.38 259 GLU A O 1
ATOM 2149 N N . CYS A 1 260 ? 2.628 -24.022 5.496 1.00 49.75 260 CYS A N 1
ATOM 2150 C CA . CYS A 1 260 ? 1.844 -22.803 5.687 1.00 49.75 260 CYS A CA 1
ATOM 2151 C C . CYS A 1 260 ? 2.664 -21.735 6.413 1.00 49.75 260 CYS A C 1
ATOM 2153 O O . CYS A 1 260 ? 3.282 -22.021 7.443 1.00 49.75 260 CYS A O 1
ATOM 2155 N N . SER A 1 261 ? 2.609 -20.489 5.935 1.00 56.31 261 SER A N 1
ATOM 2156 C CA . SER A 1 261 ? 3.291 -19.380 6.602 1.00 56.31 261 SER A CA 1
ATOM 2157 C C . SER A 1 261 ? 2.682 -19.087 7.980 1.00 56.31 261 SER A C 1
ATOM 2159 O O . SER A 1 261 ? 1.474 -18.864 8.091 1.00 56.31 261 SER A O 1
ATOM 2161 N N . GLN A 1 262 ? 3.499 -19.040 9.035 1.00 56.94 262 GLN A N 1
ATOM 2162 C CA . GLN A 1 262 ? 3.030 -18.657 10.369 1.00 56.94 262 GLN A CA 1
ATOM 2163 C C . GLN A 1 262 ? 2.902 -17.133 10.488 1.00 56.94 262 GLN A C 1
ATOM 2165 O O . GLN A 1 262 ? 3.879 -16.396 10.333 1.00 56.94 262 GLN A O 1
ATOM 2170 N N . LEU A 1 263 ? 1.701 -16.659 10.822 1.00 65.31 263 LEU A N 1
ATOM 2171 C CA . LEU A 1 263 ? 1.392 -15.238 10.981 1.00 65.31 263 LEU A CA 1
ATOM 2172 C C . LEU A 1 263 ? 1.239 -14.861 12.462 1.00 65.31 263 LEU A C 1
ATOM 2174 O O . LEU A 1 263 ? 0.587 -15.568 13.229 1.00 65.31 263 LEU A O 1
ATOM 2178 N N . HIS A 1 264 ? 1.783 -13.708 12.852 1.00 68.25 264 HIS A N 1
ATOM 2179 C CA . HIS A 1 264 ? 1.534 -13.061 14.139 1.00 68.25 264 HIS A CA 1
ATOM 2180 C C . HIS A 1 264 ? 0.968 -11.661 13.952 1.00 68.25 264 HIS A C 1
ATOM 2182 O O . HIS A 1 264 ? 1.171 -11.003 12.933 1.00 68.25 264 HIS A O 1
ATOM 2188 N N . TYR A 1 265 ? 0.256 -11.185 14.967 1.00 67.69 265 TYR A N 1
ATOM 2189 C CA . TYR A 1 265 ? -0.296 -9.843 14.954 1.00 67.69 265 TYR A CA 1
ATOM 2190 C C . TYR A 1 265 ? 0.774 -8.792 15.247 1.00 67.69 265 TYR A C 1
ATOM 2192 O O . TYR A 1 265 ? 1.435 -8.850 16.287 1.00 67.69 265 TYR A O 1
ATOM 2200 N N . THR A 1 266 ? 0.873 -7.763 14.407 1.00 70.56 266 THR A N 1
ATOM 2201 C CA . THR A 1 266 ? 1.683 -6.581 14.733 1.00 70.56 266 THR A CA 1
ATOM 2202 C C . THR A 1 266 ? 0.897 -5.597 15.601 1.00 70.56 266 THR A C 1
ATOM 2204 O O . THR A 1 266 ? -0.294 -5.776 15.867 1.00 70.56 266 THR A O 1
ATOM 2207 N N . LYS A 1 267 ? 1.566 -4.538 16.069 1.00 74.69 267 LYS A N 1
ATOM 2208 C CA . LYS A 1 267 ? 0.930 -3.375 16.716 1.00 74.69 267 LYS A CA 1
ATOM 2209 C C . LYS A 1 267 ? 0.612 -2.255 15.715 1.00 74.69 267 LYS A C 1
ATOM 2211 O O . LYS A 1 267 ? 0.492 -1.099 16.104 1.00 74.69 267 LYS A O 1
ATOM 2216 N N . GLU A 1 268 ? 0.542 -2.580 14.427 1.00 74.25 268 GLU A N 1
ATOM 2217 C CA . GLU A 1 268 ? 0.183 -1.627 13.381 1.00 74.25 268 GLU A CA 1
ATOM 2218 C C . GLU A 1 268 ? -1.321 -1.740 13.104 1.00 74.25 268 GLU A C 1
ATOM 2220 O O . GLU A 1 268 ? -1.854 -2.841 12.933 1.00 74.25 268 GLU A O 1
ATOM 2225 N N . TYR A 1 269 ? -1.999 -0.594 13.038 1.00 80.81 269 TYR A N 1
ATOM 2226 C CA . TYR A 1 269 ? -3.438 -0.488 12.793 1.00 80.81 269 TYR A CA 1
ATOM 2227 C C . TYR A 1 269 ? -3.677 0.583 11.741 1.00 80.81 269 TYR A C 1
ATOM 2229 O O . TYR A 1 269 ? -3.047 1.636 11.793 1.00 80.81 269 TYR A O 1
ATOM 2237 N N . ASN A 1 270 ? -4.595 0.332 10.811 1.00 81.19 270 ASN A N 1
ATOM 2238 C CA . ASN A 1 270 ? -4.989 1.304 9.793 1.00 81.19 270 ASN A CA 1
ATOM 2239 C C . ASN A 1 270 ? -6.507 1.292 9.600 1.00 81.19 270 ASN A C 1
ATOM 2241 O O . ASN A 1 270 ? -7.142 0.244 9.720 1.00 81.19 270 ASN A O 1
ATOM 2245 N N . ALA A 1 271 ? -7.071 2.444 9.243 1.00 80.94 271 ALA A N 1
ATOM 2246 C CA . ALA A 1 271 ? -8.414 2.536 8.690 1.00 80.94 271 ALA A CA 1
ATOM 2247 C C . ALA A 1 271 ? -8.310 2.515 7.161 1.00 80.94 271 ALA A C 1
ATOM 2249 O O . ALA A 1 271 ? -7.499 3.240 6.585 1.00 80.94 271 ALA A O 1
ATOM 2250 N N . ILE A 1 272 ? -9.099 1.664 6.511 1.00 77.44 272 ILE A N 1
ATOM 2251 C CA . ILE A 1 272 ? -9.136 1.553 5.051 1.00 77.44 272 ILE A CA 1
ATOM 2252 C C . ILE A 1 272 ? -10.564 1.645 4.525 1.00 77.44 272 ILE A C 1
ATOM 2254 O O . ILE A 1 272 ? -11.475 1.166 5.202 1.00 77.44 272 ILE A O 1
ATOM 2258 N N . PRO A 1 273 ? -10.771 2.195 3.317 1.00 79.44 273 PRO A N 1
ATOM 2259 C CA . PRO A 1 273 ? -12.046 2.086 2.626 1.00 79.44 273 PRO A CA 1
ATOM 2260 C C . PRO A 1 273 ? -12.436 0.621 2.437 1.00 79.44 273 PRO A C 1
ATOM 2262 O O . PRO A 1 273 ? -11.613 -0.198 2.025 1.00 79.44 273 PRO A O 1
ATOM 2265 N N . ILE A 1 274 ? -13.696 0.284 2.716 1.00 74.56 274 ILE A N 1
ATOM 2266 C CA . ILE A 1 274 ? -14.194 -1.094 2.574 1.00 74.56 274 ILE A CA 1
ATOM 2267 C C . ILE A 1 274 ? -14.097 -1.572 1.120 1.00 74.56 274 ILE A C 1
ATOM 2269 O O . ILE A 1 274 ? -13.810 -2.740 0.886 1.00 74.56 274 ILE A O 1
ATOM 2273 N N . GLY A 1 275 ? -14.244 -0.671 0.144 1.00 63.97 275 GLY A N 1
ATOM 2274 C CA . GLY A 1 275 ? -14.065 -0.994 -1.278 1.00 63.97 275 GLY A CA 1
ATOM 2275 C C . GLY A 1 275 ? -12.650 -1.455 -1.657 1.00 63.97 275 GLY A C 1
ATOM 2276 O O . GLY A 1 275 ? -12.453 -1.981 -2.746 1.00 63.97 275 GLY A O 1
ATOM 2277 N N . SER A 1 276 ? -11.659 -1.288 -0.775 1.00 63.81 276 SER A N 1
ATOM 2278 C CA . SER A 1 276 ? -10.288 -1.779 -0.978 1.00 63.81 276 SER A CA 1
ATOM 2279 C C . SER A 1 276 ? -10.052 -3.192 -0.415 1.00 63.81 276 SER A C 1
ATOM 2281 O O . SER A 1 276 ? -8.908 -3.649 -0.397 1.00 63.81 276 SER A O 1
ATOM 2283 N N . ILE A 1 277 ? -11.091 -3.856 0.102 1.00 63.38 277 ILE A N 1
ATOM 2284 C CA . ILE A 1 277 ? -11.013 -5.148 0.800 1.00 63.38 277 ILE A CA 1
ATOM 2285 C C . ILE A 1 277 ? -11.506 -6.287 -0.106 1.00 63.38 277 ILE A C 1
ATOM 2287 O O . ILE A 1 277 ? -12.557 -6.151 -0.732 1.00 63.38 277 ILE A O 1
ATOM 2291 N N . TYR A 1 278 ? -10.767 -7.407 -0.127 1.00 60.62 278 TYR A N 1
ATOM 2292 C CA . TYR A 1 278 ? -11.000 -8.585 -0.977 1.00 60.62 278 TYR A CA 1
ATOM 2293 C C . TYR A 1 278 ? -10.965 -9.917 -0.214 1.00 60.62 278 TYR A C 1
ATOM 2295 O O . TYR A 1 278 ? -10.298 -9.977 0.852 1.00 60.62 278 TYR A O 1
#